Protein AF-A0A4Y6U7Z6-F1 (afdb_monomer)

Nearest PDB structures (foldseek):
  8bat-assembly1_A  TM=8.513E-01  e=1.178E-16  Trichlorobacter lovleyi

Solvent-accessible surface area (backbone atoms only — not comparable to full-atom values): 15551 Å² total; per-residue (Å²): 115,48,77,49,56,36,18,20,41,41,59,95,78,69,65,73,88,65,83,92,65,77,54,63,34,60,48,78,43,81,44,74,36,72,75,69,62,72,88,45,75,65,26,44,44,50,34,47,52,44,50,52,49,55,38,39,76,70,72,42,49,59,66,42,42,40,26,86,70,30,93,45,70,67,19,25,55,67,11,44,67,60,30,65,44,76,45,82,48,100,89,41,83,39,78,28,29,44,38,3,43,54,46,11,16,34,22,29,86,41,77,20,100,82,40,37,54,58,41,68,75,26,30,79,38,57,35,73,52,22,65,67,32,66,84,52,31,48,90,57,23,41,64,71,66,23,30,44,57,94,91,43,76,32,53,52,55,61,35,48,44,48,56,47,44,66,45,50,60,78,70,50,50,74,70,54,47,56,54,57,72,64,40,52,28,18,25,40,84,85,68,49,78,93,80,43,90,70,54,71,20,52,36,52,16,35,48,49,17,30,45,72,72,69,39,36,72,65,21,66,75,37,72,70,42,28,52,50,54,47,38,74,35,29,70,66,77,78,51,86,74,83,72,81,89,78,66,91,75,68,66,59,69,79,68,55,72,81,69,87,87,81,81,84,80,88,85,82,86,88,132

Sequence (271 aa):
MVQRTVYRAAMFDDGERDLGVAGFLVRPVVLSFEWQGWQSPEEKRANVAALHKVAREQGIERILEISTKSPDPLGAVLSPFNLRCWVESAMGLLETSFESLWNGSKLYEGKGPFGTGPFPELYQMAPWESLKDQRNSARVNGLPCGVEVEGRRYPVVAGYDYLYCLVAAPALTGPQWRALESCQGFTEITLAPEASLTCQAGTVALMLALHRRGLLSTALESFERFVTVVTAHEPTRYLPQTRLSGVAHHLDSVVGKAKGAESQPDLFSFS

Radius of gyration: 20.63 Å; Cα contacts (8 Å, |Δi|>4): 421; chains: 1; bounding box: 84×48×41 Å

Secondary structure (DSSP, 8-state):
-EEEEEEEEPPTT----SS-PPPPSEEEEEEEE----SSSHHHHHHHHHHHHHHHHHTT--SEEE-STT-SSHHHHHTSTTT-EEEEEETTEEEEEEHHHHHHHHEEESS-BTTBS---GGGGGS-HHHHHHSGGG-HHHH-SEEEEEETTEEE-HHHHHHHHHHHHHHHH--HHHHHHHHT-SEEE-TT--TTT-S--HHHHHHHHHHHHHTT-HHHHTT-HHHHHHHHHHS-TTTTSPP---S--TTSTHHHHGGGS------------

Structure (mmCIF, N/CA/C/O backbone):
data_AF-A0A4Y6U7Z6-F1
#
_entry.id   AF-A0A4Y6U7Z6-F1
#
loop_
_atom_site.group_PDB
_atom_site.id
_atom_site.type_symbol
_atom_site.label_atom_id
_atom_site.label_alt_id
_atom_site.label_comp_id
_atom_site.label_asym_id
_atom_site.label_entity_id
_atom_site.label_seq_id
_atom_site.pdbx_PDB_ins_code
_atom_site.Cartn_x
_atom_site.Cartn_y
_atom_site.Cartn_z
_atom_site.occupancy
_atom_site.B_iso_or_equiv
_atom_site.auth_seq_id
_atom_site.auth_comp_id
_atom_site.auth_asym_id
_atom_site.auth_atom_id
_atom_site.pdbx_PDB_model_num
ATOM 1 N N . MET A 1 1 ? -1.801 21.197 16.179 1.00 86.38 1 MET A N 1
ATOM 2 C CA . MET A 1 1 ? -2.741 20.160 15.701 1.00 86.38 1 MET A CA 1
ATOM 3 C C . MET A 1 1 ? -2.439 19.850 14.247 1.00 86.38 1 MET A C 1
ATOM 5 O O . MET A 1 1 ? -2.198 20.784 13.493 1.00 86.38 1 MET A O 1
ATOM 9 N N . VAL A 1 2 ? -2.437 18.576 13.863 1.00 90.50 2 VAL A N 1
ATOM 10 C CA . VAL A 1 2 ? -2.347 18.126 12.463 1.00 90.50 2 VAL A CA 1
ATOM 11 C C . VAL A 1 2 ? -3.501 17.179 12.155 1.00 90.50 2 VAL A C 1
ATOM 13 O O . VAL A 1 2 ? -4.033 16.556 13.072 1.00 90.50 2 VAL A O 1
ATOM 16 N N . GLN A 1 3 ? -3.865 17.058 10.878 1.00 91.69 3 GLN A N 1
ATOM 17 C CA . GLN A 1 3 ? -4.881 16.114 10.416 1.00 91.69 3 GLN A CA 1
ATOM 18 C C . GLN A 1 3 ? -4.241 14.853 9.835 1.00 91.69 3 GLN A C 1
ATOM 20 O O . GLN A 1 3 ? -3.289 14.927 9.051 1.00 91.69 3 GLN A O 1
ATOM 25 N N . ARG A 1 4 ? -4.764 13.686 10.212 1.00 92.81 4 ARG A N 1
ATOM 26 C CA . ARG A 1 4 ? -4.435 12.394 9.596 1.00 92.81 4 ARG A CA 1
ATOM 27 C C . ARG A 1 4 ? -5.697 11.569 9.401 1.00 92.81 4 ARG A C 1
ATOM 29 O O . ARG A 1 4 ? -6.707 11.795 10.061 1.00 92.81 4 ARG A O 1
ATOM 36 N N . THR A 1 5 ? -5.612 10.613 8.489 1.00 93.75 5 THR A N 1
ATOM 37 C CA . THR A 1 5 ? -6.744 9.780 8.091 1.00 93.75 5 THR A CA 1
ATOM 38 C C . THR A 1 5 ? -6.632 8.397 8.714 1.00 93.75 5 THR A C 1
ATOM 40 O O . THR A 1 5 ? -5.586 7.753 8.630 1.00 93.75 5 THR A O 1
ATOM 4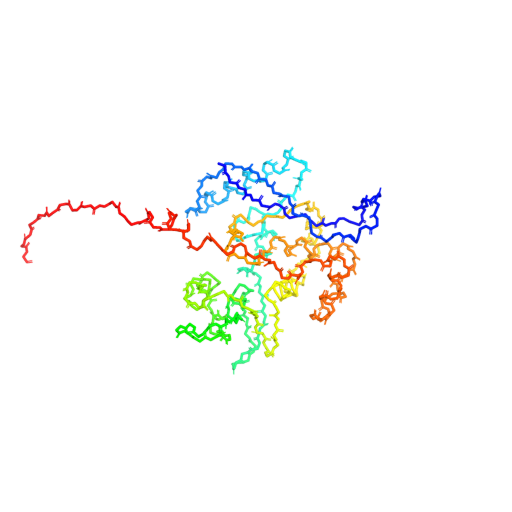3 N N . VAL A 1 6 ? -7.731 7.931 9.298 1.00 96.00 6 VAL A N 1
ATOM 44 C CA . VAL A 1 6 ? -7.968 6.522 9.612 1.00 96.00 6 VAL A CA 1
ATOM 45 C C . VAL A 1 6 ? -8.823 5.944 8.492 1.00 96.00 6 VAL A C 1
ATOM 47 O O . VAL A 1 6 ? -9.922 6.431 8.231 1.00 96.00 6 VAL A O 1
ATOM 50 N N . TYR A 1 7 ? -8.329 4.917 7.813 1.00 96.19 7 TYR A N 1
ATOM 51 C CA . TYR A 1 7 ? -9.047 4.256 6.727 1.00 96.19 7 TYR A CA 1
ATOM 52 C C . TYR A 1 7 ? -9.839 3.082 7.280 1.00 96.19 7 TYR A C 1
ATOM 54 O O . TYR A 1 7 ? -9.277 2.206 7.933 1.00 96.19 7 TYR A O 1
ATOM 62 N N . ARG A 1 8 ? -11.145 3.050 7.026 1.00 95.12 8 ARG A N 1
ATOM 63 C CA . ARG A 1 8 ? -12.029 1.974 7.476 1.00 95.12 8 ARG A CA 1
ATOM 64 C C . ARG A 1 8 ? -12.461 1.130 6.287 1.00 95.12 8 ARG A C 1
ATOM 66 O O . ARG A 1 8 ? -12.905 1.673 5.280 1.00 95.12 8 ARG A O 1
ATOM 73 N N . ALA A 1 9 ? -12.338 -0.185 6.415 1.00 93.38 9 ALA A N 1
ATOM 74 C CA . ALA A 1 9 ? -12.893 -1.130 5.454 1.00 93.38 9 ALA A CA 1
ATOM 75 C C . ALA A 1 9 ? -14.407 -1.237 5.667 1.00 93.38 9 ALA A C 1
ATOM 77 O O . ALA A 1 9 ? -14.837 -1.465 6.801 1.00 93.38 9 ALA A O 1
ATOM 78 N N . ALA A 1 10 ? -15.191 -1.100 4.600 1.00 87.19 10 ALA A N 1
ATOM 79 C CA . ALA A 1 10 ? -16.637 -1.268 4.665 1.00 87.19 10 ALA A CA 1
ATOM 80 C C . ALA A 1 10 ? -17.012 -2.682 5.142 1.00 87.19 10 ALA A C 1
ATOM 82 O O . ALA A 1 10 ? -16.401 -3.680 4.740 1.00 87.19 10 ALA A O 1
ATOM 83 N N . MET A 1 11 ? -18.022 -2.769 6.003 1.00 75.44 11 MET A N 1
ATOM 84 C CA . MET A 1 11 ? -18.645 -4.027 6.413 1.00 75.44 11 MET A CA 1
ATOM 85 C C . MET A 1 11 ? -19.676 -4.474 5.365 1.00 75.44 11 MET A C 1
ATOM 87 O O . MET A 1 11 ? -20.107 -3.686 4.523 1.00 75.44 11 MET A O 1
ATOM 91 N N . PHE A 1 12 ? -20.092 -5.744 5.408 1.00 57.19 12 PHE A N 1
ATOM 92 C CA . PHE A 1 12 ? -21.231 -6.223 4.607 1.00 57.19 12 PHE A CA 1
ATOM 93 C C . PHE A 1 12 ? -22.528 -5.472 4.924 1.00 57.19 12 PHE A C 1
ATOM 95 O O . PHE A 1 12 ? -23.294 -5.174 4.015 1.00 57.19 12 PHE A O 1
ATOM 102 N N . ASP A 1 13 ? -22.723 -5.149 6.205 1.00 48.19 13 ASP A N 1
ATOM 103 C CA . ASP A 1 13 ? -23.930 -4.531 6.761 1.00 48.19 13 ASP A CA 1
ATOM 104 C C . ASP A 1 13 ? -23.806 -3.013 6.959 1.00 48.19 13 ASP A C 1
ATOM 106 O O . ASP A 1 13 ? -24.643 -2.419 7.639 1.00 48.19 13 ASP A O 1
ATOM 110 N N . ASP A 1 14 ? -22.831 -2.345 6.325 1.00 49.28 14 ASP A N 1
ATOM 111 C CA . ASP A 1 14 ? -22.819 -0.872 6.217 1.00 49.28 14 ASP A CA 1
ATOM 112 C C . ASP A 1 14 ? -23.910 -0.386 5.236 1.00 49.28 14 ASP A C 1
ATOM 114 O O . ASP A 1 14 ? -23.700 0.484 4.391 1.00 49.28 14 ASP A O 1
ATOM 118 N N . GLY A 1 15 ? -25.104 -0.971 5.350 1.00 41.59 15 GLY A N 1
ATOM 119 C CA . GLY A 1 15 ? -26.333 -0.435 4.821 1.00 41.59 15 GLY A CA 1
ATOM 120 C C . GLY A 1 15 ? -26.599 0.911 5.475 1.00 41.59 15 GLY A C 1
ATOM 121 O O . GLY A 1 15 ? -27.275 0.999 6.501 1.00 41.59 15 GLY A O 1
ATOM 122 N N . GLU A 1 16 ? -26.184 1.976 4.799 1.00 40.19 16 GLU A N 1
ATOM 123 C CA . GLU A 1 16 ? -27.121 3.071 4.607 1.00 40.19 16 GLU A CA 1
ATOM 124 C C . GLU A 1 16 ? -28.353 2.478 3.913 1.00 40.19 16 GLU A C 1
ATOM 126 O O . GLU A 1 16 ? -28.452 2.351 2.694 1.00 40.19 16 GLU A O 1
ATOM 131 N N . ARG A 1 17 ? -29.310 2.058 4.746 1.00 42.97 17 ARG A N 1
ATOM 132 C CA . ARG A 1 17 ? -30.726 2.016 4.399 1.00 42.97 17 ARG A CA 1
ATOM 133 C C . ARG A 1 17 ? -31.188 3.459 4.193 1.00 42.97 17 ARG A C 1
ATOM 135 O O . ARG A 1 17 ? -31.943 3.969 5.003 1.00 42.97 17 ARG A O 1
ATOM 142 N N . ASP A 1 18 ? -30.676 4.116 3.160 1.00 36.75 18 ASP A N 1
ATOM 143 C CA . ASP A 1 18 ? -31.314 5.260 2.523 1.00 36.75 18 ASP A CA 1
ATOM 144 C C . ASP A 1 18 ? -30.604 5.583 1.197 1.00 36.75 18 ASP A C 1
ATOM 146 O O . ASP A 1 18 ? -29.404 5.826 1.146 1.00 36.75 18 ASP A O 1
ATOM 150 N N . LEU A 1 19 ? -31.390 5.609 0.116 1.00 36.28 19 LEU A N 1
ATOM 151 C CA . LEU A 1 19 ? -31.109 6.339 -1.128 1.00 36.28 19 LEU A CA 1
ATOM 152 C C . LEU A 1 19 ? -30.021 5.816 -2.092 1.00 36.28 19 LEU A C 1
ATOM 154 O O . LEU A 1 19 ? -29.271 6.608 -2.643 1.00 36.28 19 LEU A O 1
ATOM 158 N N . GLY A 1 20 ? -30.000 4.523 -2.431 1.00 35.84 20 GLY A N 1
ATOM 159 C CA . GLY A 1 20 ? -29.541 4.074 -3.765 1.00 35.84 20 GLY A CA 1
ATOM 160 C C . GLY A 1 20 ? -28.109 4.436 -4.205 1.00 35.84 20 GLY A C 1
ATOM 161 O O . GLY A 1 20 ? -27.824 4.405 -5.403 1.00 35.84 20 GLY A O 1
ATOM 162 N N . VAL A 1 21 ? -27.206 4.768 -3.278 1.00 43.34 21 VAL A N 1
ATOM 163 C CA . VAL A 1 21 ? -25.799 5.050 -3.584 1.00 43.34 21 VAL A CA 1
ATOM 164 C C . VAL A 1 21 ? -25.031 3.731 -3.596 1.00 43.34 21 VAL A C 1
ATOM 166 O O . VAL A 1 21 ? -25.127 2.935 -2.662 1.00 43.34 21 VAL A O 1
ATOM 169 N N . ALA A 1 22 ? -24.284 3.478 -4.673 1.00 50.06 22 ALA A N 1
ATOM 170 C CA . ALA A 1 22 ? -23.333 2.374 -4.752 1.00 50.06 22 ALA A CA 1
ATOM 171 C C . ALA A 1 22 ? -22.478 2.340 -3.474 1.00 50.06 22 ALA A C 1
ATOM 173 O O . ALA A 1 22 ? -21.951 3.376 -3.066 1.00 50.06 22 ALA A O 1
ATOM 174 N N . GLY A 1 23 ? -22.381 1.171 -2.826 1.00 66.12 23 GLY A N 1
ATOM 175 C CA . GLY A 1 23 ? -21.621 1.027 -1.581 1.00 66.12 23 GLY A CA 1
ATOM 176 C C . GLY A 1 23 ? -20.191 1.546 -1.746 1.00 66.12 23 GLY A C 1
ATOM 177 O O . GLY A 1 23 ? -19.687 1.590 -2.856 1.00 66.12 23 GLY A O 1
ATOM 178 N N . PHE A 1 24 ? -19.540 1.960 -0.665 1.00 83.12 24 PHE A N 1
ATOM 179 C CA . PHE A 1 24 ? -18.108 2.284 -0.650 1.00 83.12 24 PHE A CA 1
ATOM 180 C C . PHE A 1 24 ? -17.308 1.034 -0.244 1.00 83.12 24 PHE A C 1
ATOM 182 O O . PHE A 1 24 ? -17.858 0.147 0.416 1.00 83.12 24 PHE A O 1
ATOM 189 N N . LEU A 1 25 ? -16.027 0.920 -0.610 1.00 92.94 25 LEU A N 1
ATOM 190 C CA . LEU A 1 25 ? -15.124 -0.122 -0.092 1.00 92.94 25 LEU A CA 1
ATOM 191 C C . LEU A 1 25 ? -14.274 0.425 1.057 1.00 92.94 25 LEU A C 1
ATOM 193 O O . LEU A 1 25 ? -14.079 -0.263 2.060 1.00 92.94 25 LEU A O 1
ATOM 197 N N . VAL A 1 26 ? -13.806 1.669 0.937 1.00 94.44 26 VAL A N 1
ATOM 198 C CA . VAL A 1 26 ? -12.974 2.329 1.947 1.00 94.44 26 VAL A CA 1
ATOM 199 C C . VAL A 1 26 ? -13.587 3.657 2.373 1.00 94.44 26 VAL A C 1
ATOM 201 O O . VAL A 1 26 ? -13.824 4.542 1.558 1.00 94.44 26 VAL A O 1
ATOM 204 N N . ARG A 1 27 ? -13.782 3.835 3.681 1.00 92.50 27 ARG A N 1
ATOM 205 C CA . ARG A 1 27 ? -14.233 5.097 4.275 1.00 92.50 27 ARG A CA 1
ATOM 206 C C . ARG A 1 27 ? -13.075 5.800 4.990 1.00 92.50 27 ARG A C 1
ATOM 208 O O . ARG A 1 27 ? -12.632 5.305 6.031 1.00 92.50 27 ARG A O 1
ATOM 215 N N . PRO A 1 28 ? -12.586 6.946 4.488 1.00 92.44 28 PRO A N 1
ATOM 216 C CA . PRO A 1 28 ? -11.615 7.757 5.211 1.00 92.44 28 PRO A CA 1
ATOM 217 C C . PRO A 1 28 ? -12.296 8.527 6.353 1.00 92.44 28 PRO A C 1
ATOM 219 O O . PRO A 1 28 ? -13.351 9.132 6.171 1.00 92.44 28 PRO A O 1
ATOM 222 N N . VAL A 1 29 ? -11.677 8.533 7.533 1.00 94.31 29 VAL A N 1
ATOM 223 C CA . VAL A 1 29 ? -12.069 9.360 8.683 1.00 94.31 29 VAL A CA 1
ATOM 224 C C . VAL A 1 29 ? -10.900 10.273 9.033 1.00 94.31 29 VAL A C 1
ATOM 226 O O . VAL A 1 29 ? -9.858 9.802 9.486 1.00 94.31 29 VAL A O 1
ATOM 229 N N . VAL A 1 30 ? -11.054 11.575 8.793 1.00 94.75 30 VAL A N 1
ATOM 230 C CA . VAL A 1 30 ? -10.013 12.575 9.072 1.00 94.75 30 VAL A CA 1
ATOM 231 C C . VAL A 1 30 ? -10.125 13.033 10.521 1.00 94.75 30 VAL A C 1
ATOM 233 O O . VAL A 1 30 ? -11.180 13.491 10.949 1.00 94.75 30 VAL A O 1
ATOM 236 N N . LEU A 1 31 ? -9.028 12.925 11.267 1.00 94.94 31 LEU A N 1
ATOM 237 C CA . LEU A 1 31 ? -8.951 13.250 12.688 1.00 94.94 31 LEU A CA 1
ATOM 238 C C . LEU A 1 31 ? -7.817 14.236 12.959 1.00 94.94 31 LEU A C 1
ATOM 240 O O . LEU A 1 31 ? -6.755 14.165 12.338 1.00 94.94 31 LEU A O 1
ATOM 244 N N . SER A 1 32 ? -8.040 15.127 13.923 1.00 95.38 32 SER A N 1
ATOM 245 C CA . SER A 1 32 ? -7.063 16.122 14.366 1.00 95.38 32 SER A CA 1
ATOM 246 C C . SER A 1 32 ? -6.439 15.708 15.697 1.00 95.38 32 SER A C 1
ATOM 248 O O . SER A 1 32 ? -7.161 15.378 16.632 1.00 95.38 32 SER A O 1
ATOM 250 N N . PHE A 1 33 ? -5.113 15.779 15.816 1.00 94.69 33 PHE A N 1
ATOM 251 C CA . PHE A 1 33 ? -4.393 15.459 17.056 1.00 94.69 33 PHE A CA 1
ATOM 252 C C . PHE A 1 33 ? -3.103 16.284 17.200 1.00 94.69 33 PHE A C 1
ATOM 254 O O . PHE A 1 33 ? -2.680 16.992 16.276 1.00 94.69 33 PHE A O 1
ATOM 261 N N . GLU A 1 34 ? -2.484 16.225 18.377 1.00 93.81 34 GLU A N 1
ATOM 262 C CA . GLU A 1 34 ? -1.207 16.886 18.655 1.00 93.81 34 GLU A CA 1
ATOM 263 C C . GLU A 1 34 ? -0.032 16.086 18.082 1.00 93.81 34 GLU A C 1
ATOM 265 O O . GLU A 1 34 ? 0.149 14.911 18.394 1.00 93.81 34 GLU A O 1
ATOM 270 N N . TRP A 1 35 ? 0.776 16.736 17.242 1.00 92.25 35 TRP A N 1
ATOM 271 C CA . TRP A 1 35 ? 1.947 16.128 16.612 1.00 92.25 35 TRP A CA 1
ATOM 272 C C . TRP A 1 35 ? 3.185 16.304 17.491 1.00 92.25 35 TRP A C 1
ATOM 274 O O . TRP A 1 35 ? 3.532 17.428 17.844 1.00 92.25 35 TRP A O 1
ATOM 284 N N . GLN A 1 36 ? 3.867 15.204 17.787 1.00 88.38 36 GLN A N 1
ATOM 285 C CA . GLN A 1 36 ? 4.997 15.119 18.716 1.00 88.38 36 GLN A CA 1
ATOM 286 C C . GLN A 1 36 ? 6.371 15.207 18.026 1.00 88.38 36 GLN A C 1
ATOM 288 O O . GLN A 1 36 ? 7.391 15.073 18.687 1.00 88.38 36 GLN A O 1
ATOM 293 N N . GLY A 1 37 ? 6.425 15.411 16.704 1.00 88.56 37 GLY A N 1
ATOM 294 C CA . GLY A 1 37 ? 7.675 15.407 15.925 1.00 88.56 37 GLY A CA 1
ATOM 295 C C . GLY A 1 37 ? 7.736 14.267 14.908 1.00 88.56 37 GLY A C 1
ATOM 296 O O . GLY A 1 37 ? 6.763 13.549 14.719 1.00 88.56 37 GLY A O 1
ATOM 297 N N . TRP A 1 38 ? 8.837 14.127 14.172 1.00 86.81 38 TRP A N 1
ATOM 298 C CA . TRP A 1 38 ? 8.981 13.083 13.136 1.00 86.81 38 TRP A CA 1
ATOM 299 C C . TRP A 1 38 ? 10.418 12.580 12.935 1.00 86.81 38 TRP A C 1
ATOM 301 O O . TRP A 1 38 ? 10.652 11.714 12.087 1.00 86.81 38 TRP A O 1
ATOM 311 N N . GLN A 1 39 ? 11.363 13.118 13.700 1.00 84.00 39 GLN A N 1
ATOM 312 C CA . GLN A 1 39 ? 12.794 12.871 13.604 1.00 84.00 39 GLN A CA 1
ATOM 313 C C . GLN A 1 39 ? 13.150 11.487 14.148 1.00 84.00 39 GLN A C 1
ATOM 315 O O . GLN A 1 39 ? 13.898 10.748 13.506 1.00 84.00 39 GLN A O 1
ATOM 320 N N . SER A 1 40 ? 12.580 11.100 15.293 1.00 87.50 40 SER A N 1
ATOM 321 C CA . SER A 1 40 ? 12.912 9.831 15.948 1.00 87.50 40 SER A CA 1
ATOM 322 C C . SER A 1 40 ? 11.846 8.743 15.737 1.00 87.50 40 SER A C 1
ATOM 324 O O . SER A 1 40 ? 10.667 9.029 15.488 1.00 87.50 40 SER A O 1
ATOM 326 N N . PRO A 1 41 ? 12.223 7.453 15.824 1.00 85.81 41 PRO A N 1
ATOM 327 C CA . PRO A 1 41 ? 11.260 6.355 15.899 1.00 85.81 41 PRO A CA 1
ATOM 328 C C . PRO A 1 41 ? 10.264 6.507 17.057 1.00 85.81 41 PRO A C 1
ATOM 330 O O . PRO A 1 41 ? 9.099 6.139 16.911 1.00 85.81 41 PRO A O 1
ATOM 333 N N . GLU A 1 42 ? 10.710 7.049 18.188 1.00 89.31 42 GLU A N 1
ATOM 334 C CA . GLU A 1 42 ? 9.908 7.298 19.385 1.00 89.31 42 GLU A CA 1
ATOM 335 C C . GLU A 1 42 ? 8.815 8.333 19.106 1.00 89.31 42 GLU A C 1
ATOM 337 O O . GLU A 1 42 ? 7.652 8.076 19.409 1.00 89.31 42 GLU A O 1
ATOM 342 N N . GLU A 1 43 ? 9.155 9.443 18.445 1.00 91.38 43 GLU A N 1
ATOM 343 C CA . GLU A 1 43 ? 8.195 10.476 18.034 1.00 91.38 43 GLU A CA 1
ATOM 344 C C . GLU A 1 43 ? 7.138 9.910 17.078 1.00 91.38 43 GLU A C 1
ATOM 346 O O . GLU A 1 43 ? 5.942 10.154 17.241 1.00 91.38 43 GLU A O 1
ATOM 351 N N . LYS A 1 44 ? 7.549 9.078 16.110 1.00 90.25 44 LYS A N 1
ATOM 352 C CA . LYS A 1 44 ? 6.610 8.415 15.188 1.00 90.25 44 LYS A CA 1
ATOM 353 C C . LYS A 1 44 ? 5.646 7.495 15.933 1.00 90.25 44 LYS A C 1
ATOM 355 O O . LYS A 1 44 ? 4.445 7.555 15.682 1.00 90.25 44 LYS A O 1
ATOM 360 N N . ARG A 1 45 ? 6.143 6.680 16.871 1.00 91.56 45 ARG A N 1
ATOM 361 C CA . ARG A 1 45 ? 5.293 5.815 17.709 1.00 91.56 45 ARG A CA 1
ATOM 362 C C . ARG A 1 45 ? 4.359 6.628 18.608 1.00 91.56 45 ARG A C 1
ATOM 364 O O . ARG A 1 45 ? 3.197 6.255 18.753 1.00 91.56 45 ARG A O 1
ATOM 371 N N . ALA A 1 46 ? 4.824 7.750 19.157 1.00 92.88 46 ALA A N 1
ATOM 372 C CA . ALA A 1 46 ? 3.992 8.656 19.946 1.00 92.88 46 ALA A CA 1
ATOM 373 C C . ALA A 1 46 ? 2.850 9.254 19.107 1.00 92.88 46 ALA A C 1
ATOM 375 O O . ALA A 1 46 ? 1.708 9.282 19.561 1.00 92.88 46 ALA A O 1
ATOM 376 N N . ASN A 1 47 ? 3.119 9.642 17.856 1.00 94.88 47 ASN A N 1
ATOM 377 C CA . ASN A 1 47 ? 2.081 10.121 16.940 1.00 94.88 47 ASN A CA 1
ATOM 378 C C . ASN A 1 47 ? 1.056 9.040 16.579 1.00 94.88 47 ASN A C 1
ATOM 380 O O . ASN A 1 47 ? -0.133 9.342 16.514 1.00 94.88 47 ASN A O 1
ATOM 384 N N . VAL A 1 48 ? 1.490 7.790 16.374 1.00 94.88 48 VAL A N 1
ATOM 385 C CA . VAL A 1 48 ? 0.572 6.653 16.172 1.00 94.88 48 VAL A CA 1
ATOM 386 C C . VAL A 1 48 ? -0.353 6.512 17.378 1.00 94.88 48 VAL A C 1
ATOM 388 O O . VAL A 1 48 ? -1.571 6.477 17.219 1.00 94.88 48 VAL A O 1
ATOM 391 N N . ALA A 1 49 ? 0.210 6.498 18.590 1.00 95.00 49 ALA A N 1
ATOM 392 C CA . ALA A 1 49 ? -0.568 6.384 19.818 1.00 95.00 49 ALA A CA 1
ATOM 393 C C . ALA A 1 49 ? -1.562 7.547 19.986 1.00 95.00 49 ALA A C 1
ATOM 395 O O . ALA A 1 49 ? -2.719 7.311 20.333 1.00 95.00 49 ALA A O 1
ATOM 396 N N . ALA A 1 50 ? -1.142 8.782 19.693 1.00 95.81 50 ALA A N 1
ATOM 397 C CA . ALA A 1 50 ? -1.992 9.967 19.772 1.00 95.81 50 ALA A CA 1
ATOM 398 C C . ALA A 1 50 ? -3.147 9.930 18.755 1.00 95.81 50 ALA A C 1
ATOM 400 O O . ALA A 1 50 ? -4.297 10.153 19.133 1.00 95.81 50 ALA A O 1
ATOM 401 N N . LEU A 1 51 ? -2.874 9.575 17.494 1.00 95.88 51 LEU A N 1
ATOM 402 C CA . LEU A 1 51 ? -3.909 9.412 16.470 1.00 95.88 51 LEU A CA 1
ATOM 403 C C . LEU A 1 51 ? -4.893 8.298 16.844 1.00 95.88 51 LEU A C 1
ATOM 405 O O . LEU A 1 51 ? -6.106 8.481 16.768 1.00 95.88 51 LEU A O 1
ATOM 409 N N . HIS A 1 52 ? -4.379 7.147 17.286 1.00 96.38 52 HIS A N 1
ATOM 410 C CA . HIS A 1 52 ? -5.217 6.022 17.695 1.00 96.38 52 HIS A CA 1
ATOM 411 C C . HIS A 1 52 ? -6.061 6.351 18.925 1.00 96.38 52 HIS A C 1
ATOM 413 O O . HIS A 1 52 ? -7.175 5.854 19.043 1.00 96.38 52 HIS A O 1
ATOM 419 N N . LYS A 1 53 ? -5.558 7.175 19.850 1.00 96.88 53 LYS A N 1
ATOM 420 C CA . LYS A 1 53 ? -6.331 7.647 21.003 1.00 96.88 53 LYS A CA 1
ATOM 421 C C . LYS A 1 53 ? -7.549 8.455 20.547 1.00 96.88 53 LYS A C 1
ATOM 423 O O . LYS A 1 53 ? -8.664 8.093 20.905 1.00 96.88 53 LYS A O 1
ATOM 428 N N . VAL A 1 54 ? -7.347 9.471 19.704 1.00 97.19 54 VAL A N 1
ATOM 429 C CA . VAL A 1 54 ? -8.447 10.305 19.178 1.00 97.19 54 VAL A CA 1
ATOM 430 C C . VAL A 1 54 ? -9.444 9.469 18.371 1.00 97.19 54 VAL A C 1
ATOM 432 O O . VAL A 1 54 ? -10.649 9.670 18.456 1.00 97.19 54 VAL A O 1
ATOM 435 N N . ALA A 1 55 ? -8.967 8.486 17.611 1.00 96.50 55 ALA A N 1
ATOM 436 C CA . ALA A 1 55 ? -9.837 7.585 16.863 1.00 96.50 55 ALA A CA 1
ATOM 437 C C . ALA A 1 55 ? -10.715 6.699 17.768 1.00 96.50 55 ALA A C 1
ATOM 439 O O . ALA A 1 55 ? -11.902 6.539 17.481 1.00 96.50 55 ALA A O 1
ATOM 440 N N . ARG A 1 56 ? -10.179 6.194 18.889 1.00 96.81 56 ARG A N 1
ATOM 441 C CA . ARG A 1 56 ? -10.968 5.463 19.900 1.00 96.81 56 ARG A CA 1
ATOM 442 C C . ARG A 1 56 ? -11.992 6.354 20.594 1.00 96.81 56 ARG A C 1
ATOM 444 O O . ARG A 1 56 ? -13.115 5.925 20.822 1.00 96.81 56 ARG A O 1
ATOM 451 N N . GLU A 1 57 ? -11.654 7.617 20.848 1.00 96.38 57 GLU A N 1
ATOM 452 C CA . GLU A 1 57 ? -12.610 8.616 21.356 1.00 96.38 57 GLU A CA 1
ATOM 453 C C . GLU A 1 57 ? -13.780 8.855 20.375 1.00 96.38 57 GLU A C 1
ATOM 455 O O . GLU A 1 57 ? -14.860 9.260 20.794 1.00 96.38 57 GLU A O 1
ATOM 460 N N . GLN A 1 58 ? -13.596 8.549 19.084 1.00 94.06 58 GLN A N 1
ATOM 461 C CA . GLN A 1 58 ? -14.640 8.548 18.046 1.00 94.06 58 GLN A CA 1
ATOM 462 C C . GLN A 1 58 ? -15.282 7.162 17.824 1.00 94.06 58 GLN A C 1
ATOM 464 O O . GLN A 1 58 ? -15.994 6.956 16.840 1.00 94.06 58 GLN A O 1
ATOM 469 N N . GLY A 1 59 ? -15.022 6.194 18.707 1.00 95.06 59 GLY A N 1
ATOM 470 C CA . GLY A 1 59 ? -15.583 4.843 18.647 1.00 95.06 59 GLY A CA 1
ATOM 471 C C . GLY A 1 59 ? -14.937 3.914 17.614 1.00 95.06 59 GLY A C 1
ATOM 472 O O . GLY A 1 59 ? -15.501 2.863 17.319 1.00 95.06 59 GLY A O 1
ATOM 473 N N . ILE A 1 60 ? -13.781 4.278 17.045 1.00 94.69 60 ILE A N 1
ATOM 474 C CA . ILE A 1 60 ? -13.014 3.400 16.153 1.00 94.69 60 ILE A CA 1
ATOM 475 C C . ILE A 1 60 ? -12.012 2.616 16.998 1.00 94.69 60 ILE A C 1
ATOM 477 O O . ILE A 1 60 ? -10.969 3.128 17.402 1.00 94.69 60 ILE A O 1
ATOM 481 N N . GLU A 1 61 ? -12.322 1.352 17.244 1.00 94.12 61 GLU A N 1
ATOM 482 C CA . GLU A 1 61 ? -11.493 0.452 18.037 1.00 94.12 61 GLU A CA 1
ATOM 483 C C . GLU A 1 61 ? -10.554 -0.399 17.172 1.00 94.12 61 GLU A C 1
ATOM 485 O O . GLU A 1 61 ? -10.686 -0.470 15.951 1.00 94.12 61 GLU A O 1
ATOM 490 N N . ARG A 1 62 ? -9.587 -1.075 17.810 1.00 94.38 62 ARG A N 1
ATOM 491 C CA . ARG A 1 62 ? -8.642 -2.007 17.149 1.00 94.38 62 ARG A CA 1
ATOM 492 C C . ARG A 1 62 ? -8.061 -1.446 15.841 1.00 94.38 62 ARG A C 1
ATOM 494 O O . ARG A 1 62 ? -8.286 -1.977 14.753 1.00 94.38 62 ARG A O 1
ATOM 501 N N . ILE A 1 63 ? -7.332 -0.345 15.964 1.00 97.19 63 ILE A N 1
ATOM 502 C CA . ILE A 1 63 ? -6.716 0.347 14.832 1.00 97.19 63 ILE A CA 1
ATOM 503 C C . ILE A 1 63 ? -5.329 -0.238 14.589 1.00 97.19 63 ILE A C 1
ATOM 505 O O . ILE A 1 63 ? -4.536 -0.353 15.525 1.00 97.19 63 ILE A O 1
ATOM 509 N N . LEU A 1 64 ? -5.030 -0.576 13.338 1.00 98.19 64 LEU A N 1
ATOM 510 C CA . LEU A 1 64 ? -3.741 -1.127 12.946 1.00 98.19 64 LEU A CA 1
ATOM 511 C C . LEU A 1 64 ? -2.920 -0.082 12.185 1.00 98.19 64 LEU A C 1
ATOM 513 O O . LEU A 1 64 ? -3.294 0.356 11.098 1.00 98.19 64 LEU A O 1
ATOM 517 N N . GLU A 1 65 ? -1.777 0.305 12.746 1.00 97.81 65 GLU A N 1
ATOM 518 C CA . GLU A 1 65 ? -0.779 1.077 12.004 1.00 97.81 65 GLU A CA 1
ATOM 519 C C . GLU A 1 65 ? -0.074 0.143 11.025 1.00 97.81 65 GLU A C 1
ATOM 521 O O . GLU A 1 65 ? 0.513 -0.855 11.439 1.00 97.81 65 GLU A O 1
ATOM 526 N N . ILE A 1 66 ? -0.093 0.471 9.740 1.00 97.69 66 ILE A N 1
ATOM 527 C CA . ILE A 1 66 ? 0.685 -0.238 8.731 1.00 97.69 66 ILE A CA 1
ATOM 528 C C . ILE A 1 66 ? 1.989 0.527 8.590 1.00 97.69 66 ILE A C 1
ATOM 530 O O . ILE A 1 66 ? 1.986 1.638 8.074 1.00 97.69 66 ILE A O 1
ATOM 534 N N . SER A 1 67 ? 3.088 -0.020 9.103 1.00 94.56 67 SER A N 1
ATOM 535 C CA . SER A 1 67 ? 4.447 0.502 8.917 1.00 94.56 67 SER A CA 1
ATOM 536 C C . SER A 1 67 ? 5.464 -0.425 9.581 1.00 94.56 67 SER A C 1
ATOM 538 O O . SER A 1 67 ? 5.138 -1.199 10.479 1.00 94.56 67 SER A O 1
ATOM 540 N N . THR A 1 68 ? 6.745 -0.274 9.235 1.00 91.31 68 THR A N 1
ATOM 541 C CA . THR A 1 68 ? 7.850 -0.961 9.936 1.00 91.31 68 THR A CA 1
ATOM 542 C C . THR A 1 68 ? 7.969 -0.604 11.422 1.00 91.31 68 THR A C 1
ATOM 544 O O . THR A 1 68 ? 8.764 -1.220 12.131 1.00 91.31 68 THR A O 1
ATOM 547 N N . LYS A 1 69 ? 7.242 0.419 11.894 1.00 87.06 69 LYS A N 1
ATOM 548 C CA . LYS A 1 69 ? 7.231 0.889 13.288 1.00 87.06 69 LYS A CA 1
ATOM 549 C C . LYS A 1 69 ? 5.888 0.665 13.972 1.00 87.06 69 LYS A C 1
ATOM 551 O O . LYS A 1 69 ? 5.670 1.219 15.049 1.00 87.06 69 LYS A O 1
ATOM 556 N N . SER A 1 70 ? 5.024 -0.149 13.367 1.00 92.31 70 SER A N 1
ATOM 557 C CA . SER A 1 70 ? 3.786 -0.574 13.999 1.00 92.31 70 SER A CA 1
ATOM 558 C C . SER A 1 70 ? 4.077 -1.248 15.345 1.00 92.31 70 SER A C 1
ATOM 560 O O . SER A 1 70 ? 4.998 -2.067 15.422 1.00 92.31 70 SER A O 1
ATOM 562 N N . PRO A 1 71 ? 3.328 -0.916 16.412 1.00 89.06 71 PRO A N 1
ATOM 563 C CA . PRO A 1 71 ? 3.416 -1.642 17.676 1.00 89.06 71 PRO A CA 1
ATOM 564 C C . PRO A 1 71 ? 2.831 -3.059 17.569 1.00 89.06 71 PRO A C 1
ATOM 566 O O . PRO A 1 71 ? 3.128 -3.901 18.411 1.00 89.06 71 PRO A O 1
ATOM 569 N N . ASP A 1 72 ? 2.012 -3.321 16.546 1.00 94.94 72 ASP A N 1
ATOM 570 C CA . ASP A 1 72 ? 1.449 -4.634 16.252 1.00 94.94 72 ASP A CA 1
ATOM 571 C C . ASP A 1 72 ? 2.294 -5.331 15.164 1.00 94.94 72 ASP A C 1
ATOM 573 O O . ASP A 1 72 ? 2.474 -4.771 14.073 1.00 94.94 72 ASP A O 1
ATOM 577 N N . PRO A 1 73 ? 2.800 -6.557 15.407 1.00 96.50 73 PRO A N 1
ATOM 578 C CA . PRO A 1 73 ? 3.548 -7.318 14.410 1.00 96.50 73 PRO A CA 1
ATOM 579 C C . PRO A 1 73 ? 2.824 -7.473 13.066 1.00 96.50 73 PRO A C 1
ATOM 581 O O . PRO A 1 73 ? 3.483 -7.457 12.027 1.00 96.50 73 PRO A O 1
ATOM 584 N N . LEU A 1 74 ? 1.489 -7.578 13.053 1.00 97.94 74 LEU A N 1
ATOM 585 C CA . LEU A 1 74 ? 0.699 -7.670 11.821 1.00 97.94 74 LEU A CA 1
ATOM 586 C C . LEU A 1 74 ? 0.874 -6.425 10.943 1.00 97.94 74 LEU A C 1
ATOM 588 O O . LEU A 1 74 ? 1.030 -6.532 9.728 1.00 97.94 74 LEU A O 1
ATOM 592 N N . GLY A 1 75 ? 0.902 -5.244 11.557 1.00 97.50 75 GLY A N 1
ATOM 593 C CA . GLY A 1 75 ? 1.100 -3.983 10.848 1.00 97.50 75 GLY A CA 1
ATOM 594 C C . GLY A 1 75 ? 2.508 -3.852 10.269 1.00 97.50 75 GLY A C 1
ATOM 595 O O . GLY A 1 75 ? 2.694 -3.255 9.207 1.00 97.50 75 GLY A O 1
ATOM 596 N N . ALA A 1 76 ? 3.495 -4.462 10.931 1.00 96.19 76 ALA A N 1
ATOM 597 C CA . ALA A 1 76 ? 4.856 -4.564 10.418 1.00 96.19 76 ALA A CA 1
ATOM 598 C C . ALA A 1 76 ? 4.949 -5.551 9.245 1.00 96.19 76 ALA A C 1
ATOM 600 O O . ALA A 1 76 ? 5.611 -5.240 8.257 1.00 96.19 76 ALA A O 1
ATOM 601 N N . VAL A 1 77 ? 4.277 -6.705 9.324 1.00 97.44 77 VAL A N 1
ATOM 602 C CA . VAL A 1 77 ? 4.201 -7.701 8.235 1.00 97.44 77 VAL A CA 1
ATOM 603 C C . VAL A 1 77 ? 3.600 -7.090 6.970 1.00 97.44 77 VAL A C 1
ATOM 605 O O . VAL A 1 77 ? 4.133 -7.287 5.885 1.00 97.44 77 VAL A O 1
ATOM 608 N N . LEU A 1 78 ? 2.544 -6.289 7.118 1.00 98.19 78 LEU A N 1
ATOM 609 C CA . LEU A 1 78 ? 1.874 -5.607 6.009 1.00 98.19 78 LEU A CA 1
ATOM 610 C C . LEU A 1 78 ? 2.626 -4.368 5.492 1.00 98.19 78 LEU A C 1
ATOM 612 O O . LEU A 1 78 ? 2.189 -3.725 4.542 1.00 98.19 78 LEU A O 1
ATOM 616 N N . SER A 1 79 ? 3.762 -3.984 6.071 1.00 97.56 79 SER A N 1
ATOM 617 C CA . SER A 1 79 ? 4.518 -2.850 5.538 1.00 97.56 79 SER A CA 1
ATOM 618 C C . SER A 1 79 ? 5.126 -3.189 4.163 1.00 97.56 79 SER A C 1
ATOM 620 O O . SER A 1 79 ? 5.794 -4.217 4.060 1.00 97.56 79 SER A O 1
ATOM 622 N N . PRO A 1 80 ? 5.028 -2.310 3.141 1.00 97.31 80 PRO A N 1
ATOM 623 C CA . PRO A 1 80 ? 5.739 -2.440 1.859 1.00 97.31 80 PRO A CA 1
ATOM 624 C C . PRO A 1 80 ? 7.228 -2.772 1.975 1.00 97.31 80 PRO A C 1
ATOM 626 O O . PRO A 1 80 ? 7.793 -3.471 1.140 1.00 97.31 80 PRO A O 1
ATOM 629 N N . PHE A 1 81 ? 7.861 -2.280 3.039 1.00 97.25 81 PHE A N 1
ATOM 630 C CA . PHE A 1 81 ? 9.273 -2.492 3.342 1.00 97.25 81 PHE A CA 1
ATOM 631 C C . PHE A 1 81 ? 9.586 -3.941 3.740 1.00 97.25 81 PHE A C 1
ATOM 633 O O . PHE A 1 81 ? 10.724 -4.379 3.592 1.00 97.25 81 PHE A O 1
ATOM 640 N N . ASN A 1 82 ? 8.599 -4.662 4.274 1.00 97.88 82 ASN A N 1
ATOM 641 C CA . ASN A 1 82 ? 8.747 -6.022 4.786 1.00 97.88 82 ASN A CA 1
ATOM 642 C C . ASN A 1 82 ? 8.068 -7.070 3.893 1.00 97.88 82 ASN A C 1
ATOM 644 O O . ASN A 1 82 ? 8.483 -8.228 3.918 1.00 97.88 82 ASN A O 1
ATOM 648 N N . LEU A 1 83 ? 7.060 -6.683 3.103 1.00 98.06 83 LEU A N 1
ATOM 649 C CA . LEU A 1 83 ? 6.423 -7.554 2.116 1.00 98.06 83 LEU A CA 1
ATOM 650 C C . LEU A 1 83 ? 7.443 -7.986 1.058 1.00 98.06 83 LEU A C 1
ATOM 652 O O . LEU A 1 83 ? 8.039 -7.142 0.389 1.00 98.06 83 LEU A O 1
ATOM 656 N N . ARG A 1 84 ? 7.637 -9.300 0.914 1.00 97.75 84 ARG A N 1
ATOM 657 C CA . ARG A 1 84 ? 8.529 -9.902 -0.084 1.00 97.75 84 ARG A CA 1
ATOM 658 C C . ARG A 1 84 ? 7.747 -10.301 -1.325 1.00 97.75 84 ARG A C 1
ATOM 660 O O . ARG A 1 84 ? 6.640 -10.818 -1.221 1.00 97.75 84 ARG A O 1
ATOM 667 N N . CYS A 1 85 ? 8.334 -10.060 -2.487 1.00 96.62 85 CYS A N 1
ATOM 668 C CA . CYS A 1 85 ? 7.768 -10.401 -3.784 1.00 96.62 85 CYS A CA 1
ATOM 669 C C . CYS A 1 85 ? 8.876 -10.822 -4.748 1.00 96.62 85 CYS A C 1
ATOM 671 O O . CYS A 1 85 ? 10.056 -10.568 -4.502 1.00 96.62 85 CYS A O 1
ATOM 673 N N . TRP A 1 86 ? 8.477 -11.477 -5.832 1.00 96.56 86 TRP A N 1
ATOM 674 C CA . TRP A 1 86 ? 9.376 -11.942 -6.877 1.00 96.56 86 TRP A CA 1
ATOM 675 C C . TRP A 1 86 ? 9.078 -11.196 -8.171 1.00 96.56 86 TRP A C 1
ATOM 677 O O . TRP A 1 86 ? 7.914 -10.922 -8.457 1.00 96.56 86 TRP A O 1
ATOM 687 N N . VAL A 1 87 ? 10.122 -10.863 -8.925 1.00 95.38 87 VAL A N 1
ATOM 688 C CA . VAL A 1 87 ? 10.020 -10.174 -10.216 1.00 95.38 87 VAL A CA 1
ATOM 689 C C . VAL A 1 87 ? 11.044 -10.741 -11.194 1.00 95.38 87 VAL A C 1
ATOM 691 O O . VAL A 1 87 ? 12.162 -11.087 -10.801 1.00 95.38 87 VAL A O 1
ATOM 694 N N . GLU A 1 88 ? 10.687 -10.847 -12.468 1.00 92.12 88 GLU A N 1
ATOM 695 C CA . GLU A 1 88 ? 11.634 -11.214 -13.518 1.00 92.12 88 GLU A CA 1
ATOM 696 C C . GLU A 1 88 ? 12.713 -10.136 -13.719 1.00 92.12 88 GLU A C 1
ATOM 698 O O . GLU A 1 88 ? 12.455 -8.931 -13.760 1.00 92.12 88 GLU A O 1
ATOM 703 N N . SER A 1 89 ? 13.957 -10.585 -13.876 1.00 86.69 89 SER A N 1
ATOM 704 C CA . SER A 1 89 ? 15.111 -9.747 -14.191 1.00 86.69 89 SER A CA 1
ATOM 705 C C . SER A 1 89 ? 15.970 -10.397 -15.277 1.00 86.69 89 SER A C 1
ATOM 707 O O . SER A 1 89 ? 15.837 -11.585 -15.572 1.00 86.69 89 SER A O 1
ATOM 709 N N . ALA A 1 90 ? 16.927 -9.646 -15.830 1.00 81.31 90 ALA A N 1
ATOM 710 C CA . ALA A 1 90 ? 17.888 -10.179 -16.801 1.00 81.31 90 ALA A CA 1
ATOM 711 C C . ALA A 1 90 ? 18.719 -11.366 -16.264 1.00 81.31 90 ALA A C 1
ATOM 713 O O . ALA A 1 90 ? 19.271 -12.133 -17.049 1.00 81.31 90 ALA A O 1
ATOM 714 N N . MET A 1 91 ? 18.810 -11.522 -14.939 1.00 83.12 91 MET A N 1
ATOM 715 C CA . MET A 1 91 ? 19.526 -12.613 -14.269 1.00 83.12 91 MET A CA 1
ATOM 716 C C . MET A 1 91 ? 18.598 -13.752 -13.807 1.00 83.12 91 MET A C 1
ATOM 718 O O . MET A 1 91 ? 19.049 -14.662 -13.115 1.00 83.12 91 MET A O 1
ATOM 722 N N . GLY A 1 92 ? 17.315 -13.716 -14.181 1.00 89.56 92 GLY A N 1
ATOM 723 C CA . GLY A 1 92 ? 16.285 -14.643 -13.716 1.00 89.56 92 GLY A CA 1
ATOM 724 C C . GLY A 1 92 ? 15.379 -14.028 -12.650 1.00 89.56 92 GLY A C 1
ATOM 725 O O . GLY A 1 92 ? 15.254 -12.806 -12.552 1.00 89.56 92 GLY A O 1
ATOM 726 N N . LEU A 1 93 ? 14.720 -14.880 -11.865 1.00 94.69 93 LEU A N 1
ATOM 727 C CA . LEU A 1 93 ? 13.761 -14.454 -10.848 1.00 94.69 93 LEU A CA 1
ATOM 728 C C . LEU A 1 93 ? 14.479 -13.799 -9.655 1.00 94.69 93 LEU A C 1
ATOM 730 O O . LEU A 1 93 ? 15.350 -14.410 -9.037 1.00 94.69 93 LEU A O 1
ATOM 734 N N . LEU A 1 94 ? 14.101 -12.564 -9.331 1.00 95.88 94 LEU A N 1
ATOM 735 C CA . LEU A 1 94 ? 14.678 -11.761 -8.256 1.00 95.88 94 LEU A CA 1
ATOM 736 C C . LEU A 1 94 ? 13.684 -11.628 -7.099 1.00 95.88 94 LEU A C 1
ATOM 738 O O . LEU A 1 94 ? 12.560 -11.176 -7.305 1.00 95.88 94 LEU A O 1
ATOM 742 N N . GLU A 1 95 ? 14.110 -11.958 -5.878 1.00 97.25 95 GLU A N 1
ATOM 743 C CA . GLU A 1 95 ? 13.362 -11.613 -4.664 1.00 97.25 95 GLU A CA 1
ATOM 744 C C . GLU A 1 95 ? 13.644 -10.158 -4.268 1.00 97.25 95 GLU A C 1
ATOM 746 O O . GLU A 1 95 ? 14.797 -9.728 -4.192 1.00 97.25 95 GLU A O 1
ATOM 751 N N . THR A 1 96 ? 12.598 -9.392 -3.969 1.00 97.69 96 THR A N 1
ATOM 752 C CA . THR A 1 96 ? 12.707 -8.000 -3.523 1.00 97.69 96 THR A CA 1
ATOM 753 C C . THR A 1 96 ? 11.610 -7.627 -2.522 1.00 97.69 96 THR A C 1
ATOM 755 O O . THR A 1 96 ? 10.707 -8.412 -2.227 1.00 97.69 96 THR A O 1
ATOM 758 N N . SER A 1 97 ? 11.698 -6.427 -1.944 1.00 98.50 97 SER A N 1
ATOM 759 C CA . SER A 1 97 ? 10.601 -5.851 -1.162 1.00 98.50 97 SER A CA 1
ATOM 760 C C . SER A 1 97 ? 9.573 -5.180 -2.074 1.00 98.50 97 SER A C 1
ATOM 762 O O . SER A 1 97 ? 9.939 -4.639 -3.119 1.00 98.50 97 SER A O 1
ATOM 764 N N . PHE A 1 98 ? 8.304 -5.144 -1.661 1.00 98.50 98 PHE A N 1
ATOM 765 C CA . PHE A 1 98 ? 7.268 -4.432 -2.412 1.00 98.50 98 PHE A CA 1
ATOM 766 C C . PHE A 1 98 ? 7.605 -2.942 -2.582 1.00 98.50 98 PHE A C 1
ATOM 768 O O . PHE A 1 98 ? 7.366 -2.379 -3.643 1.00 98.50 98 PHE A O 1
ATOM 775 N N . GLU A 1 99 ? 8.212 -2.309 -1.574 1.00 98.00 99 GLU A N 1
ATOM 776 C CA . GLU A 1 99 ? 8.672 -0.916 -1.654 1.00 98.00 99 GLU A CA 1
ATOM 777 C C . GLU A 1 99 ? 9.732 -0.716 -2.753 1.00 98.00 99 GLU A C 1
ATOM 779 O O . GLU A 1 99 ? 9.609 0.192 -3.575 1.00 98.00 99 GLU A O 1
ATOM 784 N N . SER A 1 100 ? 10.751 -1.581 -2.805 1.00 98.25 100 SER A N 1
ATOM 785 C CA . SER A 1 100 ? 11.801 -1.525 -3.832 1.00 98.25 100 SER A CA 1
ATOM 786 C C . SER A 1 100 ? 11.239 -1.792 -5.228 1.00 98.25 100 SER A C 1
ATOM 788 O O . SER A 1 100 ? 11.563 -1.055 -6.163 1.00 98.25 100 SER A O 1
ATOM 790 N N . LEU A 1 101 ? 10.355 -2.791 -5.364 1.00 98.12 101 LEU A N 1
ATOM 791 C CA . LEU A 1 101 ? 9.616 -3.054 -6.600 1.00 98.12 101 LEU A CA 1
ATOM 792 C C . LEU A 1 101 ? 8.834 -1.809 -7.024 1.00 98.12 101 LEU A C 1
ATOM 794 O O . LEU A 1 101 ? 8.998 -1.322 -8.138 1.00 98.12 101 LEU A O 1
ATOM 798 N N . TRP A 1 102 ? 8.024 -1.248 -6.128 1.00 97.69 102 TRP A N 1
ATOM 799 C CA . TRP A 1 102 ? 7.193 -0.086 -6.417 1.00 97.69 102 TRP A CA 1
ATOM 800 C C . TRP A 1 102 ? 8.020 1.117 -6.869 1.00 97.69 102 TRP A C 1
ATOM 802 O O . TRP A 1 102 ? 7.704 1.740 -7.880 1.00 97.69 102 TRP A O 1
ATOM 812 N N . ASN A 1 103 ? 9.102 1.434 -6.156 1.00 96.75 103 ASN A N 1
ATOM 813 C CA . ASN A 1 103 ? 9.969 2.563 -6.483 1.00 96.75 103 ASN A CA 1
ATOM 814 C C . ASN A 1 103 ? 10.693 2.368 -7.823 1.00 96.75 103 ASN A C 1
ATOM 816 O O . ASN A 1 103 ? 10.727 3.298 -8.628 1.00 96.75 103 ASN A O 1
ATOM 820 N N . GLY A 1 104 ? 11.208 1.166 -8.097 1.00 96.62 104 GLY A N 1
ATOM 821 C CA . GLY A 1 104 ? 11.850 0.847 -9.376 1.00 96.62 104 GLY A CA 1
ATOM 822 C C . GLY A 1 104 ? 10.890 0.766 -10.559 1.00 96.62 104 GLY A C 1
ATOM 823 O O . GLY A 1 104 ? 11.307 0.960 -11.692 1.00 96.62 104 GLY A O 1
ATOM 824 N N . SER A 1 105 ? 9.601 0.541 -10.318 1.00 96.94 105 SER A N 1
ATOM 825 C CA . SER A 1 105 ? 8.620 0.369 -11.396 1.00 96.94 105 SER A CA 1
ATOM 826 C C . SER A 1 105 ? 8.028 1.688 -11.890 1.00 96.94 105 SER A C 1
ATOM 828 O O . SER A 1 105 ? 7.307 1.692 -12.882 1.00 96.94 105 SER A O 1
ATOM 830 N N . LYS A 1 106 ? 8.274 2.817 -11.212 1.00 95.69 106 LYS A N 1
ATOM 831 C CA . LYS A 1 106 ? 7.649 4.108 -11.545 1.00 95.69 106 LYS A CA 1
ATOM 832 C C . LYS A 1 106 ? 8.058 4.630 -12.917 1.00 95.69 106 LYS A C 1
ATOM 834 O O . LYS A 1 106 ? 9.232 4.640 -13.280 1.00 95.69 106 LYS A O 1
ATOM 839 N N . LEU A 1 107 ? 7.055 5.133 -13.630 1.00 95.31 107 LEU A N 1
ATOM 840 C CA . LEU A 1 107 ? 7.177 5.875 -14.876 1.00 95.31 107 LEU A CA 1
ATOM 841 C C . LEU A 1 107 ? 6.896 7.359 -14.639 1.00 95.31 107 LEU A C 1
ATOM 843 O O . LEU A 1 107 ? 6.027 7.711 -13.836 1.00 95.31 107 LEU A O 1
ATOM 847 N N . TYR A 1 108 ? 7.583 8.217 -15.387 1.00 92.81 108 TYR A N 1
ATOM 848 C CA . TYR A 1 108 ? 7.523 9.674 -15.262 1.00 92.81 108 TYR A CA 1
ATOM 849 C C . TYR A 1 108 ? 7.265 10.341 -16.624 1.00 92.81 108 TYR A C 1
ATOM 851 O O . TYR A 1 108 ? 7.776 9.884 -17.646 1.00 92.81 108 TYR A O 1
ATOM 859 N N . GLU A 1 109 ? 6.483 11.430 -16.654 1.00 83.00 109 GLU A N 1
ATOM 860 C CA . GLU A 1 109 ? 6.107 12.129 -17.905 1.00 83.00 109 GLU A CA 1
ATOM 861 C C . GLU A 1 109 ? 7.265 12.922 -18.527 1.00 83.00 109 GLU A C 1
ATOM 863 O O . GLU A 1 109 ? 7.320 13.103 -19.744 1.00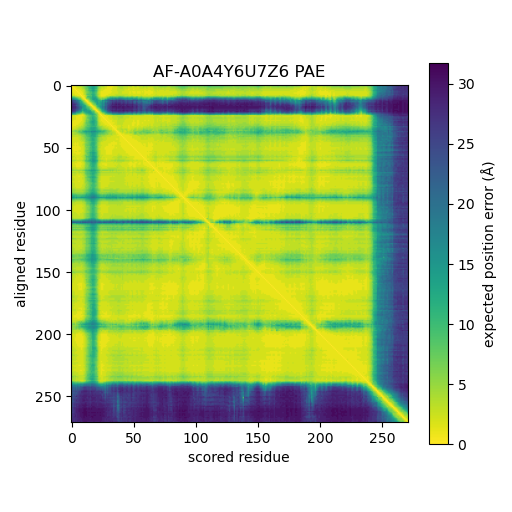 83.00 109 GLU A O 1
ATOM 868 N N . GLY A 1 110 ? 8.190 13.413 -17.699 1.00 68.44 110 GLY A N 1
ATOM 869 C CA . GLY A 1 110 ? 9.340 14.204 -18.127 1.00 68.44 110 GLY A CA 1
ATOM 870 C C . GLY A 1 110 ? 10.618 13.375 -18.221 1.00 68.44 110 GLY A C 1
ATOM 871 O O . GLY A 1 110 ? 10.831 12.444 -17.447 1.00 68.44 110 GLY A O 1
ATOM 872 N N . LYS A 1 111 ? 11.528 13.761 -19.124 1.00 66.31 111 LYS A N 1
ATOM 873 C CA . LYS A 1 11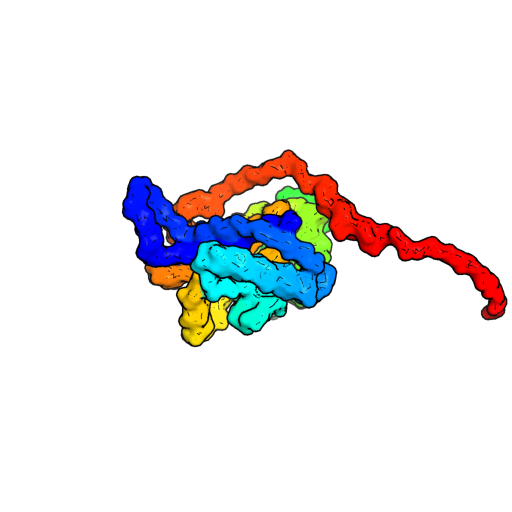1 ? 12.924 13.310 -19.059 1.00 66.31 111 LYS A CA 1
ATOM 874 C C . LYS A 1 111 ? 13.627 14.088 -17.948 1.00 66.31 111 LYS A C 1
ATOM 876 O O . LYS A 1 111 ? 14.299 15.082 -18.216 1.00 66.31 111 LYS A O 1
ATOM 881 N N . GLY A 1 112 ? 13.446 13.649 -16.703 1.00 75.94 112 GLY A N 1
ATOM 882 C CA . GLY A 1 112 ? 14.387 13.999 -15.641 1.00 75.94 112 GLY A CA 1
ATOM 883 C C . GLY A 1 112 ? 15.808 13.547 -16.020 1.00 75.94 112 GLY A C 1
ATOM 884 O O . GLY A 1 112 ? 15.988 12.843 -17.021 1.00 75.94 112 GLY A O 1
ATOM 885 N N . PRO A 1 113 ? 16.844 13.904 -15.243 1.00 87.69 113 PRO A N 1
ATOM 886 C CA . PRO A 1 113 ? 18.232 13.551 -15.567 1.00 87.69 113 PRO A CA 1
ATOM 887 C C . PRO A 1 113 ? 18.472 12.035 -15.667 1.00 87.69 113 PRO A C 1
ATOM 889 O O . PRO A 1 113 ? 19.469 11.611 -16.243 1.00 87.69 113 PRO A O 1
ATOM 892 N N . PHE A 1 114 ? 17.547 11.224 -15.147 1.00 89.75 114 PHE A N 1
ATOM 893 C CA . PHE A 1 114 ? 17.604 9.766 -15.180 1.00 89.75 114 PHE A CA 1
ATOM 894 C C . PHE A 1 114 ? 16.713 9.128 -16.258 1.00 89.75 114 PHE A C 1
ATOM 896 O O . PHE A 1 114 ? 16.731 7.914 -16.413 1.00 89.75 114 PHE A O 1
ATOM 903 N N . GLY A 1 115 ? 15.949 9.911 -17.027 1.00 90.25 115 GLY A N 1
ATOM 904 C CA . GLY A 1 115 ? 14.980 9.397 -17.999 1.00 90.25 115 GLY A CA 1
ATOM 905 C C . GLY A 1 115 ? 13.574 9.228 -17.415 1.00 90.25 115 GLY A C 1
ATOM 906 O O . GLY A 1 115 ? 13.225 9.860 -16.422 1.00 90.25 115 GLY A O 1
ATOM 907 N N . THR A 1 116 ? 12.749 8.408 -18.069 1.00 92.25 116 THR A N 1
ATOM 908 C CA . THR A 1 116 ? 11.306 8.269 -17.779 1.00 92.25 116 THR A CA 1
ATOM 909 C C . THR A 1 116 ? 10.958 7.042 -16.936 1.00 92.25 116 THR A C 1
ATOM 911 O O . THR A 1 116 ? 9.780 6.796 -16.691 1.00 92.25 116 THR A O 1
ATOM 914 N N . GLY A 1 117 ? 11.960 6.263 -16.522 1.00 92.62 117 GLY A N 1
ATOM 915 C CA . GLY A 1 117 ? 11.765 4.944 -15.921 1.00 92.62 117 GLY A CA 1
ATOM 916 C C . GLY A 1 117 ? 11.306 3.871 -16.932 1.00 92.62 117 GLY A C 1
ATOM 917 O O . GLY A 1 117 ? 11.151 4.181 -18.121 1.00 92.62 117 GLY A O 1
ATOM 918 N N . PRO A 1 118 ? 11.087 2.621 -16.478 1.00 94.81 118 PRO A N 1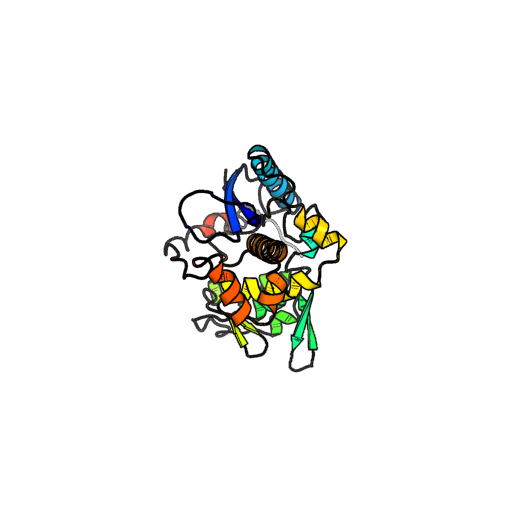
ATOM 919 C CA . PRO A 1 118 ? 11.310 2.162 -15.104 1.00 94.81 118 PRO A CA 1
ATOM 920 C C . PRO A 1 118 ? 12.809 2.134 -14.751 1.00 94.81 118 PRO A C 1
ATOM 922 O O . PRO A 1 118 ? 13.671 2.259 -15.620 1.00 94.81 118 PRO A O 1
ATOM 925 N N . PHE A 1 119 ? 13.117 1.970 -13.466 1.00 95.19 119 PHE A N 1
ATOM 926 C CA . PHE A 1 119 ? 14.465 1.858 -12.899 1.00 95.19 119 PHE A CA 1
ATOM 927 C C . PHE A 1 119 ? 14.642 0.513 -12.167 1.00 95.19 119 PHE A C 1
ATOM 929 O O . PHE A 1 119 ? 14.684 0.484 -10.930 1.00 95.19 119 PHE A O 1
ATOM 936 N N . PRO A 1 120 ? 14.731 -0.621 -12.892 1.00 94.94 120 PRO A N 1
ATOM 937 C CA . PRO A 1 120 ? 14.799 -1.954 -12.288 1.00 94.94 120 PRO A CA 1
ATOM 938 C C . PRO A 1 120 ? 16.001 -2.167 -11.362 1.00 94.94 120 PRO A C 1
ATOM 940 O O . PRO A 1 120 ? 15.991 -3.074 -10.533 1.00 94.94 120 PRO A O 1
ATOM 943 N N . GLU A 1 121 ? 17.041 -1.332 -11.444 1.00 94.81 121 GLU A N 1
ATOM 944 C CA . GLU A 1 121 ? 18.180 -1.414 -10.527 1.00 94.81 121 GLU A CA 1
ATOM 945 C C . GLU A 1 121 ? 17.769 -1.117 -9.076 1.00 94.81 121 GLU A C 1
ATOM 947 O O . GLU A 1 121 ? 18.433 -1.573 -8.145 1.00 94.81 121 GLU A O 1
ATOM 952 N N . LEU A 1 122 ? 16.661 -0.394 -8.862 1.00 96.75 122 LEU A N 1
ATOM 953 C CA . LEU A 1 122 ? 16.114 -0.158 -7.524 1.00 96.75 122 LEU A CA 1
ATOM 954 C C . LEU A 1 122 ? 15.559 -1.435 -6.879 1.00 96.75 122 LEU A C 1
ATOM 956 O O . LEU A 1 122 ? 15.487 -1.495 -5.653 1.00 96.75 122 LEU A O 1
ATOM 960 N N . TYR A 1 123 ? 15.224 -2.474 -7.655 1.00 96.50 123 TYR A N 1
ATOM 961 C CA . TYR A 1 123 ? 14.709 -3.740 -7.114 1.00 96.50 123 TYR A CA 1
ATOM 962 C C . TYR A 1 123 ? 15.738 -4.453 -6.232 1.00 96.50 123 TYR A C 1
ATOM 964 O O . TYR A 1 123 ? 15.364 -5.187 -5.324 1.00 96.50 123 TYR A O 1
ATOM 972 N N . GLN A 1 124 ? 17.031 -4.232 -6.461 1.00 95.31 124 GLN A N 1
ATOM 973 C CA . GLN A 1 124 ? 18.103 -4.871 -5.690 1.00 95.31 124 GLN A CA 1
ATOM 974 C C . GLN A 1 124 ? 18.512 -4.067 -4.448 1.00 95.31 124 GLN A C 1
ATOM 976 O O . GLN A 1 124 ? 19.320 -4.531 -3.647 1.00 95.31 124 GLN A O 1
ATOM 981 N N . MET A 1 125 ? 17.971 -2.860 -4.276 1.00 97.12 125 MET A N 1
ATOM 982 C CA . MET A 1 125 ? 18.287 -2.003 -3.137 1.00 97.12 125 MET A CA 1
ATOM 983 C C . MET A 1 125 ? 17.458 -2.374 -1.914 1.00 97.12 125 MET A C 1
ATOM 985 O O . MET A 1 125 ? 16.314 -2.835 -2.027 1.00 97.12 125 MET A O 1
ATOM 989 N N . ALA A 1 126 ? 17.988 -2.078 -0.724 1.00 97.56 126 ALA A N 1
ATOM 990 C CA . ALA A 1 126 ? 17.163 -2.100 0.474 1.00 97.56 126 ALA A CA 1
ATOM 991 C C . ALA A 1 126 ? 15.996 -1.102 0.311 1.00 97.56 126 ALA A C 1
ATOM 993 O O . ALA A 1 126 ? 16.170 -0.038 -0.290 1.00 97.56 126 ALA A O 1
ATOM 994 N N . PRO A 1 127 ? 14.807 -1.375 0.875 1.00 96.75 127 PRO A N 1
ATOM 995 C CA . PRO A 1 127 ? 13.621 -0.544 0.650 1.00 96.75 127 PRO A CA 1
ATOM 996 C C . PRO A 1 127 ? 13.844 0.927 1.024 1.00 96.75 127 PRO A C 1
ATOM 998 O O . PRO A 1 127 ? 13.458 1.826 0.282 1.00 96.75 127 PRO A O 1
ATOM 1001 N N . TRP A 1 128 ? 14.560 1.187 2.123 1.00 94.81 128 TRP A N 1
ATOM 1002 C CA . TRP A 1 128 ? 14.919 2.543 2.555 1.00 94.81 128 TRP A CA 1
ATOM 1003 C C . TRP A 1 128 ? 15.885 3.264 1.615 1.00 94.81 128 TRP A C 1
ATOM 1005 O O . TRP A 1 128 ? 15.845 4.491 1.538 1.00 94.81 128 TRP A O 1
ATOM 1015 N N . GLU A 1 129 ? 16.757 2.525 0.936 1.00 97.50 129 GLU A N 1
ATOM 1016 C CA . GLU A 1 129 ? 17.685 3.072 -0.053 1.00 97.50 129 GLU A CA 1
ATOM 1017 C C . GLU A 1 129 ? 16.931 3.377 -1.347 1.00 97.50 129 GLU A C 1
ATOM 1019 O O . GLU A 1 129 ? 17.022 4.498 -1.838 1.00 97.50 129 GLU A O 1
ATOM 1024 N N . SER A 1 130 ? 16.080 2.450 -1.809 1.00 97.12 130 SER A N 1
ATOM 1025 C CA . SER A 1 130 ? 15.219 2.655 -2.983 1.00 97.12 130 SER A CA 1
ATOM 1026 C C . SER A 1 130 ? 14.303 3.877 -2.829 1.00 97.12 130 SER A C 1
ATOM 1028 O O . SER A 1 130 ? 14.140 4.661 -3.762 1.00 97.12 130 SER A O 1
ATOM 1030 N N . LEU A 1 131 ? 13.752 4.088 -1.624 1.00 93.25 131 LEU A N 1
ATOM 1031 C CA . LEU A 1 131 ? 12.881 5.221 -1.331 1.00 93.25 131 LEU A CA 1
ATOM 1032 C C . LEU A 1 131 ? 13.640 6.552 -1.428 1.00 93.25 131 LEU A C 1
ATOM 1034 O O . LEU A 1 131 ? 13.077 7.541 -1.897 1.00 93.25 131 LEU A O 1
ATOM 1038 N N . LYS A 1 132 ? 14.900 6.582 -0.976 1.00 94.00 132 LYS A N 1
ATOM 1039 C CA . LYS A 1 132 ? 15.756 7.781 -0.945 1.00 94.00 132 LYS A CA 1
ATOM 1040 C C . LYS A 1 132 ? 16.511 8.032 -2.250 1.00 94.00 132 LYS A C 1
ATOM 1042 O O . LYS A 1 132 ? 17.114 9.098 -2.385 1.00 94.00 132 LYS A O 1
ATOM 1047 N N . ASP A 1 133 ? 16.510 7.077 -3.173 1.00 95.81 133 ASP A N 1
ATOM 1048 C CA . ASP A 1 133 ? 17.206 7.203 -4.447 1.00 95.81 133 ASP A CA 1
ATOM 1049 C C . ASP A 1 133 ? 16.666 8.402 -5.244 1.00 95.81 133 ASP A C 1
ATOM 1051 O O . ASP A 1 133 ? 15.460 8.662 -5.297 1.00 95.81 133 ASP A O 1
ATOM 1055 N N . GLN A 1 134 ? 17.568 9.157 -5.877 1.00 93.19 134 GLN A N 1
ATOM 1056 C CA . GLN A 1 134 ? 17.200 10.350 -6.641 1.00 93.19 134 GLN A CA 1
ATOM 1057 C C . GLN A 1 134 ? 16.261 10.026 -7.807 1.00 93.19 134 GLN A C 1
ATOM 1059 O O . GLN A 1 134 ? 15.435 10.866 -8.165 1.00 93.19 134 GLN A O 1
ATOM 1064 N N . ARG A 1 135 ? 16.328 8.802 -8.346 1.00 92.69 135 ARG A N 1
ATOM 1065 C CA . ARG A 1 135 ? 15.424 8.314 -9.390 1.00 92.69 135 ARG A CA 1
ATOM 1066 C C . ARG A 1 135 ? 13.970 8.228 -8.928 1.00 92.69 135 ARG A C 1
ATOM 1068 O O . ARG A 1 135 ? 13.063 8.418 -9.731 1.00 92.69 135 ARG A O 1
ATOM 1075 N N . ASN A 1 136 ? 13.742 8.011 -7.635 1.00 90.00 136 ASN A N 1
ATOM 1076 C CA . ASN A 1 136 ? 12.408 7.969 -7.040 1.00 90.00 136 ASN A CA 1
ATOM 1077 C C . ASN A 1 136 ? 11.887 9.365 -6.632 1.00 90.00 136 ASN A C 1
ATOM 1079 O O . ASN A 1 136 ? 10.729 9.525 -6.239 1.00 90.00 136 ASN A O 1
ATOM 1083 N N . SER A 1 137 ? 12.729 10.401 -6.705 1.00 86.81 137 SER A N 1
ATOM 1084 C CA . SER A 1 137 ? 12.391 11.743 -6.235 1.00 86.81 137 SER A CA 1
ATOM 1085 C C . SER A 1 137 ? 11.510 12.494 -7.227 1.00 86.81 137 SER A C 1
ATOM 1087 O O . SER A 1 137 ? 11.947 12.862 -8.319 1.00 86.81 137 SER A O 1
ATOM 1089 N N . ALA A 1 138 ? 10.299 12.853 -6.793 1.00 82.94 138 ALA A N 1
ATOM 1090 C CA . ALA A 1 138 ? 9.400 13.667 -7.607 1.00 82.94 138 ALA A CA 1
ATOM 1091 C C . ALA A 1 138 ? 9.937 15.079 -7.904 1.00 82.94 138 ALA A C 1
ATOM 1093 O O . ALA A 1 138 ? 9.525 15.709 -8.873 1.00 82.94 138 ALA A O 1
ATOM 1094 N N . ARG A 1 139 ? 10.888 15.577 -7.099 1.00 84.56 139 ARG A N 1
ATOM 1095 C CA . ARG A 1 139 ? 11.574 16.854 -7.358 1.00 84.56 139 ARG A CA 1
ATOM 1096 C C . ARG A 1 139 ? 12.567 16.764 -8.517 1.00 84.56 139 ARG A C 1
ATOM 1098 O O . ARG A 1 139 ? 12.875 17.786 -9.114 1.00 84.56 139 ARG A O 1
ATOM 1105 N N . VAL A 1 140 ? 13.087 15.567 -8.791 1.00 86.56 140 VAL A N 1
ATOM 1106 C CA . VAL A 1 140 ? 14.123 15.342 -9.807 1.00 86.56 140 VAL A CA 1
ATOM 1107 C C . VAL A 1 140 ? 13.519 14.809 -11.105 1.00 86.56 140 VAL A C 1
ATOM 1109 O O . VAL A 1 140 ? 13.855 15.304 -12.175 1.00 86.56 140 VAL A O 1
ATOM 1112 N N . ASN A 1 141 ? 12.596 13.848 -11.010 1.00 84.44 141 ASN A N 1
ATOM 1113 C CA . ASN A 1 141 ? 11.985 13.186 -12.167 1.00 84.44 141 ASN A CA 1
ATOM 1114 C C . ASN A 1 141 ? 10.528 13.603 -12.438 1.00 84.44 141 ASN A C 1
ATOM 1116 O O . ASN A 1 141 ? 9.944 13.176 -13.429 1.00 84.44 141 ASN A O 1
ATOM 1120 N N . GLY A 1 142 ? 9.935 14.461 -11.603 1.00 85.00 142 GLY A N 1
ATOM 1121 C CA . GLY A 1 142 ? 8.520 14.830 -11.701 1.00 85.00 142 GLY A CA 1
ATOM 1122 C C . GLY A 1 142 ? 7.593 13.829 -11.007 1.00 85.00 142 GLY A C 1
ATOM 1123 O O . GLY A 1 142 ? 8.029 12.879 -10.361 1.00 85.00 142 GLY A O 1
ATOM 1124 N N . LEU A 1 143 ? 6.283 14.048 -11.096 1.00 85.94 143 LEU A N 1
ATOM 1125 C CA . LEU A 1 143 ? 5.312 13.136 -10.489 1.00 85.94 143 LEU A CA 1
ATOM 1126 C C . LEU A 1 143 ? 5.215 11.830 -11.300 1.00 85.94 143 LEU A C 1
ATOM 1128 O O . LEU A 1 143 ? 5.228 11.892 -12.530 1.00 85.94 143 LEU A O 1
ATOM 1132 N N . PRO A 1 144 ? 5.072 10.662 -10.643 1.00 90.19 144 PRO A N 1
ATOM 1133 C CA . PRO A 1 144 ? 4.812 9.419 -11.357 1.00 90.19 144 PRO A CA 1
ATOM 1134 C C . PRO A 1 144 ? 3.494 9.496 -12.137 1.00 90.19 144 PRO A C 1
ATOM 1136 O O . PRO A 1 144 ? 2.485 9.949 -11.588 1.00 90.19 144 PRO A O 1
ATOM 1139 N N . CYS A 1 145 ? 3.490 9.016 -13.380 1.00 92.00 145 CYS A N 1
ATOM 1140 C CA . CYS A 1 145 ? 2.297 8.917 -14.234 1.00 92.00 145 CYS A CA 1
ATOM 1141 C C . CYS A 1 145 ? 1.841 7.478 -14.491 1.00 92.00 145 CYS A C 1
ATOM 1143 O O . CYS A 1 145 ? 0.737 7.248 -14.979 1.00 92.00 145 CYS A O 1
ATOM 1145 N N . GLY A 1 146 ? 2.653 6.500 -14.104 1.00 95.12 146 GLY A N 1
ATOM 1146 C CA . GLY A 1 146 ? 2.306 5.090 -14.164 1.00 95.12 146 GLY A CA 1
ATOM 1147 C C . GLY A 1 146 ? 3.371 4.242 -13.495 1.00 95.12 146 GLY A C 1
ATOM 1148 O O . GLY A 1 146 ? 4.340 4.762 -12.939 1.00 95.12 146 GLY A O 1
ATOM 1149 N N . VAL A 1 147 ? 3.186 2.934 -13.569 1.00 96.81 147 VAL A N 1
ATOM 1150 C CA . VAL A 1 147 ? 4.212 1.953 -13.222 1.00 96.81 147 VAL A CA 1
ATOM 1151 C C . VAL A 1 147 ? 4.294 0.879 -14.299 1.00 96.81 147 VAL A C 1
ATOM 1153 O O . VAL A 1 147 ? 3.281 0.559 -14.920 1.00 96.81 147 VAL A O 1
ATOM 1156 N N . GLU A 1 148 ? 5.481 0.328 -14.526 1.00 97.12 148 GLU A N 1
ATOM 1157 C CA . GLU A 1 148 ? 5.723 -0.792 -15.433 1.00 97.12 148 GLU A CA 1
ATOM 1158 C C . GLU A 1 148 ? 6.412 -1.933 -14.682 1.00 97.12 148 GLU A C 1
ATOM 1160 O O . GLU A 1 148 ? 7.505 -1.760 -14.150 1.00 97.12 148 GLU A O 1
ATOM 1165 N N . VAL A 1 149 ? 5.762 -3.096 -14.645 1.00 96.50 149 VAL A N 1
ATOM 1166 C CA . VAL A 1 149 ? 6.274 -4.327 -14.027 1.00 96.50 149 VAL A CA 1
ATOM 1167 C C . VAL A 1 149 ? 6.159 -5.432 -15.064 1.00 96.50 149 VAL A C 1
ATOM 1169 O O . VAL A 1 149 ? 5.074 -5.633 -15.609 1.00 96.50 149 VAL A O 1
ATOM 1172 N N . GLU A 1 150 ? 7.265 -6.120 -15.357 1.00 93.44 150 GLU A N 1
ATOM 1173 C CA . GLU A 1 150 ? 7.296 -7.274 -16.279 1.00 93.44 150 GLU A CA 1
ATOM 1174 C C . GLU A 1 150 ? 6.639 -6.971 -17.641 1.00 93.44 150 GLU A C 1
ATOM 1176 O O . GLU A 1 150 ? 5.842 -7.737 -18.180 1.00 93.44 150 GLU A O 1
ATOM 1181 N N . GLY A 1 151 ? 6.924 -5.782 -18.185 1.00 92.94 151 GLY A N 1
ATOM 1182 C CA . GLY A 1 151 ? 6.395 -5.320 -19.473 1.00 92.94 151 GLY A CA 1
ATOM 1183 C C . GLY A 1 151 ? 4.914 -4.915 -19.466 1.00 92.94 151 GLY A C 1
ATOM 1184 O O . GLY A 1 151 ? 4.389 -4.514 -20.506 1.00 92.94 151 GLY A O 1
ATOM 1185 N N . ARG A 1 152 ? 4.224 -4.974 -18.319 1.00 96.50 152 ARG A N 1
ATOM 1186 C CA . ARG A 1 152 ? 2.837 -4.513 -18.162 1.00 96.50 152 ARG A CA 1
ATOM 1187 C C . ARG A 1 152 ? 2.791 -3.162 -17.467 1.00 96.50 152 ARG A C 1
ATOM 1189 O O . ARG A 1 152 ? 3.464 -2.945 -16.463 1.00 96.50 152 ARG A O 1
ATOM 1196 N N . ARG A 1 153 ? 1.951 -2.264 -17.985 1.00 97.25 153 ARG A N 1
ATOM 1197 C CA . ARG A 1 153 ? 1.762 -0.910 -17.452 1.00 97.25 153 ARG A CA 1
ATOM 1198 C C . ARG A 1 153 ? 0.491 -0.794 -16.634 1.00 97.25 153 ARG A C 1
ATOM 1200 O O . ARG A 1 153 ? -0.554 -1.296 -17.041 1.00 97.25 153 ARG A O 1
ATOM 1207 N N . TYR A 1 154 ? 0.575 -0.045 -15.542 1.00 97.44 154 TYR A N 1
ATOM 1208 C CA . TYR A 1 154 ? -0.543 0.215 -14.646 1.00 97.44 154 TYR A CA 1
ATOM 1209 C C . TYR A 1 154 ? -0.653 1.716 -14.325 1.00 97.44 154 TYR A C 1
ATOM 1211 O O . TYR A 1 154 ? 0.372 2.387 -14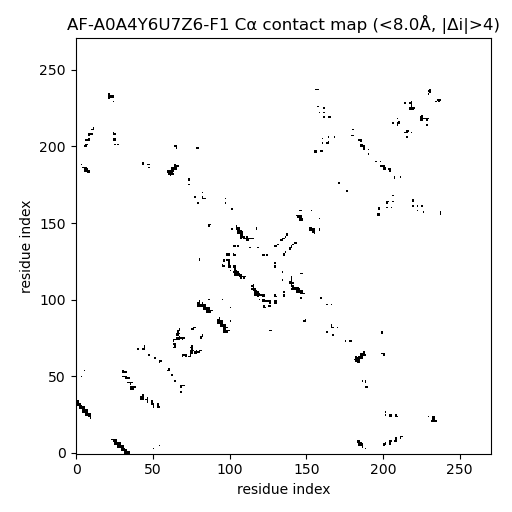.152 1.00 97.44 154 TYR A O 1
ATOM 1219 N N . PRO A 1 155 ? -1.875 2.266 -14.196 1.00 96.38 155 PRO A N 1
ATOM 1220 C CA . PRO A 1 155 ? -2.092 3.575 -13.584 1.00 96.38 155 PRO A CA 1
ATOM 1221 C C . PRO A 1 155 ? -1.570 3.591 -12.143 1.00 96.38 155 PRO A C 1
ATOM 1223 O O . PRO A 1 155 ? -1.679 2.589 -11.446 1.00 96.38 155 PRO A O 1
ATOM 1226 N N . VAL A 1 156 ? -1.063 4.730 -11.663 1.00 94.50 156 VAL A N 1
ATOM 1227 C CA . VAL A 1 156 ? -0.381 4.819 -10.353 1.00 94.50 156 VAL A CA 1
ATOM 1228 C C . VAL A 1 156 ? -1.234 4.285 -9.193 1.00 94.50 156 VAL A C 1
ATOM 1230 O O . VAL A 1 156 ? -0.799 3.400 -8.469 1.00 94.50 156 VAL A O 1
ATOM 1233 N N . VAL A 1 157 ? -2.455 4.791 -9.002 1.00 95.44 157 VAL A N 1
ATOM 1234 C CA . VAL A 1 157 ? -3.270 4.426 -7.824 1.00 95.44 157 VAL A CA 1
ATOM 1235 C C . VAL A 1 157 ? -3.818 3.001 -7.940 1.00 95.44 157 VAL A C 1
ATOM 1237 O O . VAL A 1 157 ? -3.641 2.198 -7.029 1.00 95.44 157 VAL A O 1
ATOM 1240 N N . ALA A 1 158 ? -4.433 2.662 -9.078 1.00 97.31 158 ALA A N 1
ATOM 1241 C CA . ALA A 1 158 ? -4.994 1.328 -9.302 1.00 97.31 158 ALA A CA 1
ATOM 1242 C C . ALA A 1 158 ? -3.914 0.236 -9.338 1.00 97.31 158 ALA A C 1
ATOM 1244 O O . ALA A 1 158 ? -4.122 -0.857 -8.821 1.00 97.31 158 ALA A O 1
ATOM 1245 N N . GLY A 1 159 ? -2.754 0.539 -9.925 1.00 97.94 159 GLY A N 1
ATOM 1246 C CA . GLY A 1 159 ? -1.598 -0.348 -9.961 1.00 97.94 159 GLY A CA 1
ATOM 1247 C C . GLY A 1 159 ? -1.021 -0.595 -8.574 1.00 97.94 159 GLY A C 1
ATOM 1248 O O . GLY A 1 159 ? -0.727 -1.741 -8.254 1.00 97.94 159 GLY A O 1
ATOM 1249 N N . TYR A 1 160 ? -0.918 0.440 -7.731 1.00 98.12 160 TYR A N 1
ATOM 1250 C CA . TYR A 1 160 ? -0.484 0.265 -6.343 1.00 98.12 160 TYR A CA 1
ATOM 1251 C C . TYR A 1 160 ? -1.424 -0.657 -5.580 1.00 98.12 160 TYR A C 1
ATOM 1253 O O . TYR A 1 160 ? -0.969 -1.647 -5.019 1.00 98.12 160 TYR A O 1
ATOM 1261 N N . ASP A 1 161 ? -2.727 -0.355 -5.602 1.00 98.44 161 ASP A N 1
ATOM 1262 C CA . ASP A 1 161 ? -3.734 -1.154 -4.907 1.00 98.44 161 ASP A CA 1
ATOM 1263 C C . ASP A 1 161 ? -3.674 -2.624 -5.348 1.00 98.44 161 ASP A C 1
ATOM 1265 O O . ASP A 1 161 ? -3.612 -3.523 -4.508 1.00 98.44 161 ASP A O 1
ATOM 1269 N N . TYR A 1 162 ? -3.660 -2.865 -6.663 1.00 98.69 162 TYR A N 1
ATOM 1270 C CA . TYR A 1 162 ? -3.632 -4.206 -7.241 1.00 98.69 162 TYR A CA 1
ATOM 1271 C C . TYR A 1 162 ? -2.356 -4.966 -6.875 1.00 98.69 162 TYR A C 1
ATOM 1273 O O . TYR A 1 162 ? -2.437 -6.050 -6.297 1.00 98.69 162 TYR A O 1
ATOM 1281 N N . LEU A 1 163 ? -1.182 -4.402 -7.183 1.00 98.56 163 LEU A N 1
ATOM 1282 C CA . LEU A 1 163 ? 0.102 -5.070 -6.966 1.00 98.56 163 LEU A CA 1
ATOM 1283 C C . LEU A 1 163 ? 0.359 -5.293 -5.472 1.00 98.56 163 LEU A C 1
ATOM 1285 O O . LEU A 1 163 ? 0.849 -6.352 -5.086 1.00 98.56 163 LEU A O 1
ATOM 1289 N N . TYR A 1 164 ? -0.012 -4.333 -4.620 1.00 98.69 164 TYR A N 1
ATOM 1290 C CA . TYR A 1 164 ? 0.097 -4.494 -3.175 1.00 98.69 164 TYR A CA 1
ATOM 1291 C C . TYR A 1 164 ? -0.802 -5.634 -2.693 1.00 98.69 164 TYR A C 1
ATOM 1293 O O . TYR A 1 164 ? -0.327 -6.506 -1.972 1.00 98.69 164 TYR A O 1
ATOM 1301 N N . CYS A 1 165 ? -2.080 -5.672 -3.093 1.00 98.69 165 CYS A N 1
ATOM 1302 C CA . CYS A 1 165 ? -2.994 -6.740 -2.677 1.00 98.69 165 CYS A CA 1
ATOM 1303 C C . CYS A 1 165 ? -2.534 -8.115 -3.183 1.00 98.69 165 CYS A C 1
ATOM 1305 O O . CYS A 1 165 ? -2.629 -9.092 -2.443 1.00 98.69 165 CYS A O 1
ATOM 1307 N N . LEU A 1 166 ? -1.995 -8.181 -4.406 1.00 98.38 166 LEU A N 1
ATOM 1308 C CA . LEU A 1 166 ? -1.456 -9.402 -5.008 1.00 98.38 166 LEU A CA 1
ATOM 1309 C C . LEU A 1 166 ? -0.302 -9.997 -4.185 1.00 98.38 166 LEU A C 1
ATOM 1311 O O . LEU A 1 166 ? -0.183 -11.215 -4.093 1.00 98.38 166 LEU A O 1
ATOM 1315 N N . VAL A 1 167 ? 0.514 -9.147 -3.553 1.00 98.38 167 VAL A N 1
ATOM 1316 C CA . VAL A 1 167 ? 1.632 -9.563 -2.691 1.00 98.38 167 VAL A CA 1
ATOM 1317 C C . VAL A 1 167 ? 1.189 -9.782 -1.241 1.00 98.38 167 VAL A C 1
ATOM 1319 O O . VAL A 1 167 ? 1.557 -10.775 -0.615 1.00 98.38 167 VAL A O 1
ATOM 1322 N N . ALA A 1 168 ? 0.395 -8.868 -0.686 1.00 98.56 168 ALA A N 1
ATOM 1323 C CA . ALA A 1 168 ? 0.030 -8.862 0.726 1.00 98.56 168 ALA A CA 1
ATOM 1324 C C . ALA A 1 168 ? -0.962 -9.972 1.091 1.00 98.56 168 ALA A C 1
ATOM 1326 O O . ALA A 1 168 ? -0.806 -10.603 2.134 1.00 98.56 168 ALA A O 1
ATOM 1327 N N . ALA A 1 169 ? -1.964 -10.238 0.246 1.00 98.31 169 ALA A N 1
ATOM 1328 C CA . ALA A 1 169 ? -2.999 -11.226 0.539 1.00 98.31 169 ALA A CA 1
ATOM 1329 C C . ALA A 1 169 ? -2.446 -12.652 0.768 1.00 98.31 169 ALA A C 1
ATOM 1331 O O . ALA A 1 169 ? -2.777 -13.246 1.799 1.00 98.31 169 ALA A O 1
ATOM 1332 N N . PRO A 1 170 ? -1.588 -13.212 -0.112 1.00 97.62 170 PRO A N 1
ATOM 1333 C CA . PRO A 1 170 ? -1.003 -14.535 0.115 1.00 97.62 170 PRO A CA 1
ATOM 1334 C C . PRO A 1 170 ? 0.069 -14.558 1.218 1.00 97.62 170 PRO A C 1
ATOM 1336 O O . PRO A 1 170 ? 0.382 -15.633 1.724 1.00 97.62 170 PRO A O 1
ATOM 1339 N N . ALA A 1 171 ? 0.623 -13.407 1.619 1.00 96.94 171 ALA A N 1
ATOM 1340 C CA . ALA A 1 171 ? 1.615 -13.327 2.695 1.00 96.94 171 ALA A CA 1
ATOM 1341 C C . ALA A 1 171 ? 1.010 -13.509 4.102 1.00 96.94 171 ALA A C 1
ATOM 1343 O O . ALA A 1 171 ? 1.742 -13.750 5.065 1.00 96.94 171 ALA A O 1
ATOM 1344 N N . LEU A 1 172 ? -0.315 -13.390 4.244 1.00 97.88 172 LEU A N 1
ATOM 1345 C CA . LEU A 1 172 ? -1.007 -13.532 5.522 1.00 97.88 172 LEU A CA 1
ATOM 1346 C C . LEU A 1 172 ? -1.408 -14.984 5.809 1.00 97.88 172 LEU A C 1
ATOM 1348 O O . LEU A 1 172 ? -2.080 -15.655 5.028 1.00 97.88 172 LEU A O 1
ATOM 1352 N N . THR A 1 173 ? -1.078 -15.443 7.011 1.00 98.06 173 THR A N 1
ATOM 1353 C CA . THR A 1 173 ? -1.558 -16.712 7.570 1.00 98.06 173 THR A CA 1
ATOM 1354 C C . THR A 1 173 ? -3.017 -16.613 8.034 1.00 98.06 173 THR A C 1
ATOM 1356 O O . THR A 1 173 ? -3.533 -15.528 8.302 1.00 98.06 173 THR A O 1
ATOM 1359 N N . GLY A 1 174 ? -3.688 -17.753 8.234 1.00 97.81 174 GLY A N 1
ATOM 1360 C CA . GLY A 1 174 ? -5.059 -17.787 8.768 1.00 97.81 174 GLY A CA 1
ATOM 1361 C C . GLY A 1 174 ? -5.263 -17.000 10.082 1.00 97.81 174 GLY A C 1
ATOM 1362 O O . GLY A 1 174 ? -6.231 -16.248 10.183 1.00 97.81 174 GLY A O 1
ATOM 1363 N N . PRO A 1 175 ? -4.379 -17.116 11.097 1.00 98.19 175 PRO A N 1
ATOM 1364 C CA . PRO A 1 175 ? -4.442 -16.273 12.294 1.00 98.19 175 PRO A CA 1
ATOM 1365 C C . PRO A 1 175 ? -4.292 -14.773 12.014 1.00 98.19 175 PRO A C 1
ATOM 1367 O O . PRO A 1 175 ? -4.992 -13.975 12.632 1.00 98.19 175 PRO A O 1
ATOM 1370 N N . GLN A 1 176 ? -3.414 -14.390 11.086 1.00 98.19 176 GLN A N 1
ATOM 1371 C CA . GLN A 1 176 ? -3.213 -12.987 10.715 1.00 98.19 176 GLN A CA 1
ATOM 1372 C C . GLN A 1 176 ? -4.424 -12.415 9.973 1.00 98.19 176 GLN A C 1
ATOM 1374 O O . GLN A 1 176 ? -4.822 -11.291 10.265 1.00 98.19 176 GLN A O 1
ATOM 1379 N N . TRP A 1 177 ? -5.065 -13.198 9.100 1.00 98.06 177 TRP A N 1
ATOM 1380 C CA . TRP A 1 177 ? -6.346 -12.828 8.495 1.00 98.06 177 TRP A CA 1
ATOM 1381 C C . TRP A 1 177 ? -7.424 -12.579 9.552 1.00 98.06 177 TRP A C 1
ATOM 1383 O O . TRP A 1 177 ? -8.043 -11.521 9.539 1.00 98.06 177 TRP A O 1
ATOM 1393 N N . ARG A 1 178 ? -7.586 -13.479 10.532 1.00 97.56 178 ARG A N 1
ATOM 1394 C CA . ARG A 1 178 ? -8.550 -13.278 11.633 1.00 97.56 178 ARG A CA 1
ATOM 1395 C C . ARG A 1 178 ? -8.252 -12.032 12.468 1.00 97.56 178 ARG A C 1
ATOM 1397 O O . ARG A 1 178 ? -9.169 -11.338 12.903 1.00 97.56 178 ARG A O 1
ATOM 1404 N N . ALA A 1 179 ? -6.974 -11.745 12.713 1.00 97.50 179 ALA A N 1
ATOM 1405 C CA . ALA A 1 179 ? -6.570 -10.526 13.406 1.00 97.50 179 ALA A CA 1
ATOM 1406 C C . ALA A 1 179 ? -6.940 -9.280 12.584 1.00 97.50 179 ALA A C 1
ATOM 1408 O O . ALA A 1 179 ? -7.578 -8.374 13.126 1.00 97.50 179 ALA A O 1
ATOM 1409 N N . LEU A 1 180 ? -6.638 -9.286 11.280 1.00 97.56 180 LEU A N 1
ATOM 1410 C CA . LEU A 1 180 ? -6.970 -8.212 10.343 1.00 97.56 180 LEU A CA 1
ATOM 1411 C C . LEU A 1 180 ? -8.483 -7.971 10.247 1.00 97.56 180 LEU A C 1
ATOM 1413 O O . LEU A 1 180 ? -8.934 -6.830 10.292 1.00 97.56 180 LEU A O 1
ATOM 1417 N N . GLU A 1 181 ? -9.281 -9.039 10.180 1.00 96.75 181 GLU A N 1
ATOM 1418 C CA . GLU A 1 181 ? -10.748 -8.983 10.163 1.00 96.75 181 GLU A CA 1
ATOM 1419 C C . GLU A 1 181 ? -11.336 -8.318 11.408 1.00 96.75 181 GLU A C 1
ATOM 1421 O O . GLU A 1 181 ? -12.422 -7.741 11.333 1.00 96.75 181 GLU A O 1
ATOM 1426 N N . SER A 1 182 ? -10.622 -8.363 12.536 1.00 95.69 182 SER A N 1
ATOM 1427 C CA . SER A 1 182 ? -11.051 -7.732 13.783 1.00 95.69 182 SER A CA 1
ATOM 1428 C C . SER A 1 182 ? -10.721 -6.237 13.872 1.00 95.69 182 SER A C 1
ATOM 1430 O O . SER A 1 182 ? -11.199 -5.565 14.789 1.00 95.69 182 SER A O 1
ATOM 1432 N N . CYS A 1 183 ? -9.921 -5.705 12.945 1.00 96.75 183 CYS A N 1
ATOM 1433 C CA . CYS A 1 183 ? -9.579 -4.288 12.900 1.00 96.75 183 CYS A CA 1
ATOM 1434 C C . CYS A 1 183 ? -10.755 -3.447 12.382 1.00 96.75 183 CYS A C 1
ATOM 1436 O O . CYS A 1 183 ? -11.443 -3.825 11.426 1.00 96.75 183 CYS A O 1
ATOM 1438 N N . GLN A 1 184 ? -10.963 -2.269 12.984 1.00 96.38 184 GLN A N 1
ATOM 1439 C CA . GLN A 1 184 ? -11.983 -1.314 12.523 1.00 96.38 184 GLN A CA 1
ATOM 1440 C C . GLN A 1 184 ? -11.397 -0.130 11.749 1.00 96.38 184 GLN A C 1
ATOM 1442 O O . GLN A 1 184 ? -12.154 0.613 11.119 1.00 96.38 184 GLN A O 1
ATOM 1447 N N . GLY A 1 185 ? -10.074 0.045 11.779 1.00 96.88 185 GLY A N 1
ATOM 1448 C CA . GLY A 1 185 ? -9.385 1.124 11.084 1.00 96.88 185 GLY A CA 1
ATOM 1449 C C . GLY A 1 185 ? -7.903 0.844 10.857 1.00 96.88 185 GLY A C 1
ATOM 1450 O O . GLY A 1 185 ? -7.283 0.060 11.575 1.00 96.88 185 GLY A O 1
ATOM 1451 N N . PHE A 1 186 ? -7.343 1.527 9.866 1.00 98.19 186 PHE A N 1
ATOM 1452 C CA . PHE A 1 186 ? -5.948 1.424 9.456 1.00 98.19 186 PHE A CA 1
ATOM 1453 C C . PHE A 1 186 ? -5.324 2.807 9.363 1.00 98.19 186 PHE A C 1
ATOM 1455 O O . PHE A 1 186 ? -5.961 3.750 8.886 1.00 98.19 186 PHE A O 1
ATOM 1462 N N . THR A 1 187 ? -4.074 2.932 9.792 1.00 97.31 187 THR A N 1
ATOM 1463 C CA . THR A 1 187 ? -3.328 4.194 9.733 1.00 97.31 187 THR A CA 1
ATOM 1464 C C . THR A 1 187 ? -1.964 4.006 9.091 1.00 97.31 187 THR A C 1
ATOM 1466 O O . THR A 1 187 ? -1.390 2.919 9.105 1.00 97.31 187 THR A O 1
ATOM 1469 N N . GLU A 1 188 ? -1.467 5.087 8.503 1.00 95.06 188 GLU A N 1
ATOM 1470 C CA . GLU A 1 188 ? -0.109 5.211 7.987 1.00 95.06 188 GLU A CA 1
ATOM 1471 C C . GLU A 1 188 ? 0.396 6.591 8.413 1.00 95.06 188 GLU A C 1
ATOM 1473 O O . GLU A 1 188 ? 0.142 7.602 7.753 1.00 95.06 188 GLU A O 1
ATOM 1478 N N . ILE A 1 189 ? 1.051 6.665 9.571 1.00 91.88 189 ILE A N 1
ATOM 1479 C CA . ILE A 1 189 ? 1.346 7.953 10.217 1.00 91.88 189 ILE A CA 1
ATOM 1480 C C . ILE A 1 189 ? 2.302 8.829 9.398 1.00 91.88 189 ILE A C 1
ATOM 1482 O O . ILE A 1 189 ? 2.280 10.061 9.493 1.00 91.88 189 ILE A O 1
ATOM 1486 N N . THR A 1 190 ? 3.150 8.181 8.595 1.00 85.69 190 THR A N 1
ATOM 1487 C CA . THR A 1 190 ? 4.168 8.812 7.753 1.00 85.69 190 THR A CA 1
ATOM 1488 C C . THR A 1 190 ? 3.624 9.318 6.425 1.00 85.69 190 THR A C 1
ATOM 1490 O O . THR A 1 190 ? 4.364 9.991 5.709 1.00 85.69 190 THR A O 1
ATOM 1493 N N . LEU A 1 191 ? 2.362 9.025 6.091 1.00 84.75 191 LEU A N 1
ATOM 1494 C CA . LEU A 1 191 ? 1.755 9.529 4.870 1.00 84.75 191 LEU A CA 1
ATOM 1495 C C . LEU A 1 191 ? 1.650 11.057 4.938 1.00 84.75 191 LEU A C 1
ATOM 1497 O O . LEU A 1 191 ? 1.042 11.619 5.853 1.00 84.75 191 LEU A O 1
ATOM 1501 N N . ALA A 1 192 ? 2.221 11.714 3.933 1.00 75.94 192 ALA A N 1
ATOM 1502 C CA . ALA A 1 192 ? 1.973 13.111 3.614 1.00 75.94 192 ALA A CA 1
ATOM 1503 C C . ALA A 1 192 ? 1.000 13.148 2.419 1.00 75.94 192 ALA A C 1
ATOM 1505 O O . ALA A 1 192 ? 1.434 12.865 1.296 1.00 75.94 192 ALA A O 1
ATOM 1506 N N . PRO A 1 193 ? -0.302 13.430 2.633 1.00 68.56 193 PRO A N 1
ATOM 1507 C CA . PRO A 1 193 ? -1.324 13.360 1.583 1.00 68.56 193 PRO A CA 1
ATOM 1508 C C . PRO A 1 193 ? -1.032 14.254 0.372 1.00 68.56 193 PRO A C 1
ATOM 1510 O O . PRO A 1 193 ? -1.452 13.959 -0.741 1.00 68.56 193 PRO A O 1
ATOM 1513 N N . GLU A 1 194 ? -0.281 15.336 0.565 1.00 69.44 194 GLU A N 1
ATOM 1514 C CA . GLU A 1 194 ? 0.097 16.261 -0.502 1.00 69.44 194 GLU A CA 1
ATOM 1515 C C . GLU A 1 194 ? 1.224 15.701 -1.390 1.00 69.44 194 GLU A C 1
ATOM 1517 O O . GLU A 1 194 ? 1.389 16.124 -2.536 1.00 69.44 194 GLU A O 1
ATOM 1522 N N . ALA A 1 195 ? 2.007 14.751 -0.867 1.00 69.38 195 ALA A N 1
ATOM 1523 C CA . ALA A 1 195 ? 3.220 14.238 -1.498 1.00 69.38 195 ALA A CA 1
ATOM 1524 C C . ALA A 1 195 ? 3.049 12.852 -2.141 1.00 69.38 195 ALA A C 1
ATOM 1526 O O . ALA A 1 195 ? 3.803 12.520 -3.055 1.00 69.38 195 ALA A O 1
ATOM 1527 N N . SER A 1 196 ? 2.074 12.050 -1.699 1.00 79.44 196 SER A N 1
ATOM 1528 C CA . SER A 1 196 ? 1.857 10.686 -2.197 1.00 79.44 196 SER A CA 1
ATOM 1529 C C . SER A 1 196 ? 0.417 10.465 -2.647 1.00 79.44 196 SER A C 1
ATOM 1531 O O . SER A 1 196 ? -0.521 10.785 -1.926 1.00 79.44 196 SER A O 1
ATOM 1533 N N . LEU A 1 197 ? 0.251 9.870 -3.832 1.00 81.75 197 LEU A N 1
ATOM 1534 C CA . LEU A 1 197 ? -1.050 9.404 -4.327 1.00 81.75 197 LEU A CA 1
ATOM 1535 C C . LEU A 1 197 ? -1.442 8.031 -3.769 1.00 81.75 197 LEU A C 1
ATOM 1537 O O . LEU A 1 197 ? -2.609 7.655 -3.812 1.00 81.75 197 LEU A O 1
ATOM 1541 N N . THR A 1 198 ? -0.461 7.260 -3.305 1.00 90.06 198 THR A N 1
ATOM 1542 C CA . THR A 1 198 ? -0.636 5.884 -2.842 1.00 90.06 198 THR A CA 1
ATOM 1543 C C . THR A 1 198 ? -0.604 5.842 -1.322 1.00 90.06 198 THR A C 1
ATOM 1545 O O . THR A 1 198 ? 0.190 6.556 -0.704 1.00 90.06 198 THR A O 1
ATOM 1548 N N . CYS A 1 199 ? -1.448 5.002 -0.724 1.00 92.94 199 CYS A N 1
ATOM 1549 C CA . CYS A 1 199 ? -1.547 4.840 0.723 1.00 92.94 199 CYS A CA 1
ATOM 1550 C C . CYS A 1 199 ? -1.714 3.363 1.083 1.00 92.94 199 CYS A C 1
ATOM 1552 O O . CYS A 1 199 ? -2.708 2.729 0.710 1.00 92.94 199 CYS A O 1
ATOM 1554 N N . GLN A 1 200 ? -0.775 2.825 1.858 1.00 96.19 200 GLN A N 1
ATOM 1555 C CA . GLN A 1 200 ? -0.782 1.413 2.237 1.00 96.19 200 GLN A CA 1
ATOM 1556 C C . GLN A 1 200 ? -1.917 1.098 3.218 1.00 96.19 200 GLN A C 1
ATOM 1558 O O . GLN A 1 200 ? -2.580 0.077 3.079 1.00 96.19 200 GLN A O 1
ATOM 1563 N N . ALA A 1 201 ? -2.235 2.005 4.148 1.00 97.19 201 ALA A N 1
ATOM 1564 C CA . ALA A 1 201 ? -3.362 1.822 5.065 1.00 97.19 201 ALA A CA 1
ATOM 1565 C C . ALA A 1 201 ? -4.715 1.806 4.334 1.00 97.19 201 ALA A C 1
ATOM 1567 O O . ALA A 1 201 ? -5.568 0.966 4.622 1.00 97.19 201 ALA A O 1
ATOM 1568 N N . GLY A 1 202 ? -4.895 2.690 3.348 1.00 96.94 202 GLY A N 1
ATOM 1569 C CA . GLY A 1 202 ? -6.075 2.693 2.483 1.00 96.94 202 GLY A CA 1
ATOM 1570 C C . GLY A 1 202 ? -6.168 1.442 1.607 1.00 96.94 202 GLY A C 1
ATOM 1571 O O . GLY A 1 202 ? -7.265 0.933 1.382 1.00 96.94 202 GLY A O 1
ATOM 1572 N N . THR A 1 203 ? -5.029 0.912 1.162 1.00 98.19 203 THR A N 1
ATOM 1573 C CA . THR A 1 203 ? -4.967 -0.329 0.377 1.00 98.19 203 THR A CA 1
ATOM 1574 C C . THR A 1 203 ? -5.293 -1.557 1.229 1.00 98.19 203 THR A C 1
ATOM 1576 O O . THR A 1 203 ? -6.064 -2.411 0.807 1.00 98.19 203 THR A O 1
ATOM 1579 N N . VAL A 1 204 ? -4.790 -1.634 2.464 1.00 98.56 204 VAL A N 1
ATOM 1580 C CA . VAL A 1 204 ? -5.151 -2.706 3.408 1.00 98.56 204 VAL A CA 1
ATOM 1581 C C . VAL A 1 204 ? -6.644 -2.660 3.742 1.00 98.56 204 VAL A C 1
ATOM 1583 O O . VAL A 1 204 ? -7.296 -3.704 3.782 1.00 98.56 204 VAL A O 1
ATOM 1586 N N . ALA A 1 205 ? -7.216 -1.462 3.916 1.00 98.12 205 ALA A N 1
ATOM 1587 C CA . ALA A 1 205 ? -8.657 -1.303 4.097 1.00 98.12 205 ALA A CA 1
ATOM 1588 C C . ALA A 1 205 ? -9.450 -1.818 2.879 1.00 98.12 205 ALA A C 1
ATOM 1590 O O . ALA A 1 205 ? -10.435 -2.534 3.052 1.00 98.12 205 ALA A O 1
ATOM 1591 N N . LEU A 1 206 ? -8.999 -1.505 1.657 1.00 98.19 206 LEU A N 1
ATOM 1592 C CA . LEU A 1 206 ? -9.588 -2.024 0.418 1.00 98.19 206 LEU A CA 1
ATOM 1593 C C . LEU A 1 206 ? -9.514 -3.555 0.371 1.00 98.19 206 LEU A C 1
ATOM 1595 O O . LEU A 1 206 ? -10.528 -4.213 0.143 1.00 98.19 206 LEU A O 1
ATOM 1599 N N . MET A 1 207 ? -8.329 -4.116 0.621 1.00 98.50 207 MET A N 1
ATOM 1600 C CA . MET A 1 207 ? -8.084 -5.557 0.632 1.00 98.50 207 MET A CA 1
ATOM 1601 C C . MET A 1 207 ? -9.030 -6.267 1.603 1.00 98.50 207 MET A C 1
ATOM 1603 O O . MET A 1 207 ? -9.652 -7.264 1.241 1.00 98.50 207 MET A O 1
ATOM 1607 N N . LEU A 1 208 ? -9.195 -5.724 2.814 1.00 98.12 208 LEU A N 1
ATOM 1608 C CA . LEU A 1 208 ? -10.105 -6.280 3.807 1.00 98.12 208 LEU A CA 1
ATOM 1609 C C . LEU A 1 208 ? -11.578 -6.143 3.397 1.00 98.12 208 LEU A C 1
ATOM 1611 O O . LEU A 1 208 ? -12.351 -7.069 3.630 1.00 98.12 208 LEU A O 1
ATOM 1615 N N . ALA A 1 209 ? -11.985 -5.031 2.782 1.00 96.81 209 ALA A N 1
ATOM 1616 C CA . ALA A 1 209 ? -13.356 -4.857 2.297 1.00 96.81 209 ALA A CA 1
ATOM 1617 C C . ALA A 1 209 ? -13.698 -5.871 1.190 1.00 96.81 209 ALA A C 1
ATOM 1619 O O . ALA A 1 209 ? -14.757 -6.499 1.228 1.00 96.81 209 ALA A O 1
ATOM 1620 N N . LEU A 1 210 ? -12.779 -6.084 0.242 1.00 96.94 210 LEU A N 1
ATOM 1621 C CA . LEU A 1 210 ? -12.909 -7.108 -0.798 1.00 96.94 210 LEU A CA 1
ATOM 1622 C C . LEU A 1 210 ? -12.919 -8.521 -0.205 1.00 96.94 210 LEU A C 1
ATOM 1624 O O . LEU A 1 210 ? -13.718 -9.352 -0.633 1.00 96.94 210 LEU A O 1
ATOM 1628 N N . HIS A 1 211 ? -12.050 -8.792 0.775 1.00 96.88 211 HIS A N 1
ATOM 1629 C CA . HIS A 1 211 ? -11.975 -10.086 1.460 1.00 96.88 211 HIS A CA 1
ATOM 1630 C C . HIS A 1 211 ? -13.274 -10.400 2.183 1.00 96.88 211 HIS A C 1
ATOM 1632 O O . HIS A 1 211 ? -13.863 -11.447 1.931 1.00 96.88 211 HIS A O 1
ATOM 1638 N N . ARG A 1 212 ? -13.761 -9.455 3.003 1.00 94.06 212 ARG A N 1
ATOM 1639 C CA . ARG A 1 212 ? -15.049 -9.569 3.688 1.00 94.06 212 ARG A CA 1
ATOM 1640 C C . ARG A 1 212 ? -16.108 -9.938 2.665 1.00 94.06 212 ARG A C 1
ATOM 1642 O O . ARG A 1 212 ? -16.681 -11.002 2.800 1.00 94.06 212 ARG A O 1
ATOM 1649 N N . ARG A 1 213 ? -16.240 -9.179 1.572 1.00 93.19 213 ARG A N 1
ATOM 1650 C CA . ARG A 1 213 ? -17.239 -9.408 0.511 1.00 93.19 213 ARG A CA 1
ATOM 1651 C C . ARG A 1 213 ? -17.081 -10.701 -0.304 1.00 93.19 213 ARG A C 1
ATOM 1653 O O . ARG A 1 213 ? -17.896 -10.941 -1.188 1.00 93.19 213 ARG A O 1
ATOM 1660 N N . GLY A 1 214 ? -16.061 -11.521 -0.050 1.00 95.38 214 GLY A N 1
ATOM 1661 C CA . GLY A 1 214 ? -15.767 -12.711 -0.854 1.00 95.38 214 GLY A CA 1
ATOM 1662 C C . GLY A 1 214 ? -15.294 -12.384 -2.277 1.00 95.38 214 GLY A C 1
ATOM 1663 O O . GLY A 1 214 ? -15.292 -13.251 -3.145 1.00 95.38 214 GLY A O 1
ATOM 1664 N N . LEU A 1 215 ? -14.893 -11.135 -2.527 1.00 96.44 215 LEU A N 1
ATOM 1665 C CA . LEU A 1 215 ? -14.526 -10.620 -3.847 1.00 96.44 215 LEU A CA 1
ATOM 1666 C C . LEU A 1 215 ? -13.015 -10.622 -4.088 1.00 96.44 215 LEU A C 1
ATOM 1668 O O . LEU A 1 215 ? -12.591 -10.552 -5.238 1.00 96.44 215 LEU A O 1
ATOM 1672 N N . LEU A 1 216 ? -12.192 -10.705 -3.035 1.00 97.75 216 LEU A N 1
ATOM 1673 C CA . LEU A 1 216 ? -10.737 -10.544 -3.145 1.00 97.75 216 LEU A CA 1
ATOM 1674 C C . LEU A 1 216 ? -10.104 -11.540 -4.124 1.00 97.75 216 LEU A C 1
ATOM 1676 O O . LEU A 1 216 ? -9.363 -11.128 -5.010 1.00 97.75 216 LEU A O 1
ATOM 1680 N N . SER A 1 217 ? -10.444 -12.829 -4.018 1.00 97.81 217 SER A N 1
ATOM 1681 C CA . SER A 1 217 ? -9.915 -13.854 -4.931 1.00 97.81 217 SER A CA 1
ATOM 1682 C C . SER A 1 217 ? -10.275 -13.561 -6.387 1.00 97.81 217 SER A C 1
ATOM 1684 O O . SER A 1 217 ? -9.433 -13.705 -7.259 1.00 97.81 217 SER A O 1
ATOM 1686 N N . THR A 1 218 ? -11.514 -13.127 -6.635 1.00 97.62 218 THR A N 1
ATOM 1687 C CA . THR A 1 218 ? -12.030 -12.794 -7.973 1.00 97.62 218 THR A CA 1
ATOM 1688 C C . THR A 1 218 ? -11.354 -11.543 -8.539 1.00 97.62 218 THR A C 1
ATOM 1690 O O . THR A 1 218 ? -11.092 -11.452 -9.738 1.00 97.62 218 THR A O 1
ATOM 1693 N N . ALA A 1 219 ? -11.090 -10.560 -7.675 1.00 98.12 219 ALA A N 1
ATOM 1694 C CA . ALA A 1 219 ? -10.429 -9.316 -8.038 1.00 98.12 219 ALA A CA 1
ATOM 1695 C C . ALA A 1 219 ? -8.956 -9.550 -8.406 1.00 98.12 219 ALA A C 1
ATOM 1697 O O . ALA A 1 219 ? -8.472 -8.944 -9.351 1.00 98.12 219 ALA A O 1
ATOM 1698 N N . LEU A 1 220 ? -8.251 -10.438 -7.698 1.00 98.44 220 LEU A N 1
ATOM 1699 C CA . LEU A 1 220 ? -6.817 -10.683 -7.899 1.00 98.44 220 LEU A CA 1
ATOM 1700 C C . LEU A 1 220 ? -6.474 -11.613 -9.074 1.00 98.44 220 LEU A C 1
ATOM 1702 O O . LEU A 1 220 ? -5.298 -11.838 -9.337 1.00 98.44 220 LEU A O 1
ATOM 1706 N N . GLU A 1 221 ? -7.463 -12.126 -9.806 1.00 98.38 221 GLU A N 1
ATOM 1707 C CA . GLU A 1 221 ? -7.224 -12.953 -10.997 1.00 98.38 221 GLU A CA 1
ATOM 1708 C C . GLU A 1 221 ? -6.516 -12.194 -12.134 1.00 98.38 221 GLU A C 1
ATOM 1710 O O . GLU A 1 221 ? -5.751 -12.783 -12.897 1.00 98.38 221 GLU A O 1
ATOM 1715 N N . SER A 1 222 ? -6.782 -10.893 -12.277 1.00 98.38 222 SER A N 1
ATOM 1716 C CA . SER A 1 222 ? -6.073 -10.013 -13.209 1.00 98.38 222 SER A CA 1
ATOM 1717 C C . SER A 1 222 ? -6.253 -8.550 -12.809 1.00 98.38 222 SER A C 1
ATOM 1719 O O . SER A 1 222 ? -7.192 -8.204 -12.094 1.00 98.38 222 SER A O 1
ATOM 1721 N N . PHE A 1 223 ? -5.403 -7.662 -13.324 1.00 98.44 223 PHE A N 1
ATOM 1722 C CA . PHE A 1 223 ? -5.550 -6.222 -13.101 1.00 98.44 223 PHE A CA 1
ATOM 1723 C C . PHE A 1 223 ? -6.893 -5.678 -13.615 1.00 98.44 223 PHE A C 1
ATOM 1725 O O . PHE A 1 223 ? -7.546 -4.870 -12.959 1.00 98.44 223 PHE A O 1
ATOM 1732 N N . GLU A 1 224 ? -7.343 -6.151 -14.775 1.00 98.38 224 GLU A N 1
ATOM 1733 C CA . GLU A 1 224 ? -8.604 -5.740 -15.389 1.00 98.38 224 GLU A CA 1
ATOM 1734 C C . GLU A 1 224 ? -9.803 -6.180 -14.536 1.00 98.38 224 GLU A C 1
ATOM 1736 O O . GLU A 1 224 ? -10.735 -5.398 -14.318 1.00 98.38 224 GLU A O 1
ATOM 1741 N N . ARG A 1 225 ? -9.761 -7.406 -13.990 1.00 98.25 225 ARG A N 1
ATOM 1742 C CA . ARG A 1 225 ? -10.768 -7.887 -13.033 1.00 98.25 225 ARG A CA 1
ATOM 1743 C C . ARG A 1 225 ? -10.721 -7.093 -11.736 1.00 98.25 225 ARG A C 1
ATOM 1745 O O . ARG A 1 225 ? -11.781 -6.724 -11.236 1.00 98.25 225 ARG A O 1
ATOM 1752 N N . PHE A 1 226 ? -9.532 -6.765 -11.240 1.00 98.50 226 PHE A N 1
ATOM 1753 C CA . PHE A 1 226 ? -9.365 -5.947 -10.045 1.00 98.50 226 PHE A CA 1
ATOM 1754 C C . PHE A 1 226 ? -10.053 -4.590 -10.199 1.00 98.50 226 PHE A C 1
ATOM 1756 O O . PHE A 1 226 ? -10.925 -4.246 -9.404 1.00 98.50 226 PHE A O 1
ATOM 1763 N N . VAL A 1 227 ? -9.732 -3.854 -11.267 1.00 98.06 227 VAL A N 1
ATOM 1764 C CA . VAL A 1 227 ? -10.338 -2.546 -11.550 1.00 98.06 227 VAL A CA 1
ATOM 1765 C C . VAL A 1 227 ? -11.849 -2.667 -11.717 1.00 98.06 227 VAL A C 1
ATOM 1767 O O . VAL A 1 227 ? -12.582 -1.867 -11.139 1.00 98.06 227 VAL A O 1
ATOM 1770 N N . THR A 1 228 ? -12.329 -3.673 -12.453 1.00 97.50 228 THR A N 1
ATOM 1771 C CA . THR A 1 228 ? -13.768 -3.901 -12.665 1.00 97.50 228 THR A CA 1
ATOM 1772 C C . THR A 1 228 ? -14.500 -4.142 -11.346 1.00 97.50 228 THR A C 1
ATOM 1774 O O . THR A 1 228 ? -15.498 -3.483 -11.068 1.00 97.50 228 THR A O 1
ATOM 1777 N N . VAL A 1 229 ? -13.992 -5.047 -10.503 1.00 96.50 229 VAL A N 1
ATOM 1778 C CA . VAL A 1 229 ? -14.604 -5.362 -9.204 1.00 96.50 229 VAL A CA 1
ATOM 1779 C C . VAL A 1 229 ? -14.586 -4.137 -8.297 1.00 96.50 229 VAL A C 1
ATOM 1781 O O . VAL A 1 229 ? -15.609 -3.785 -7.716 1.00 96.50 229 VAL A O 1
ATOM 1784 N N . VAL A 1 230 ? -13.444 -3.459 -8.190 1.00 96.31 230 VAL A N 1
ATOM 1785 C CA . VAL A 1 230 ? -13.315 -2.293 -7.315 1.00 96.31 230 VAL A CA 1
ATOM 1786 C C . VAL A 1 230 ? -14.232 -1.161 -7.768 1.00 96.31 230 VAL A C 1
ATOM 1788 O O . VAL A 1 230 ? -14.972 -0.628 -6.952 1.00 96.31 230 VAL A O 1
ATOM 1791 N N . THR A 1 231 ? -14.262 -0.824 -9.057 1.00 95.12 231 THR A N 1
ATOM 1792 C CA . THR A 1 231 ? -15.089 0.286 -9.561 1.00 95.12 231 THR A CA 1
ATOM 1793 C C . THR A 1 231 ? -16.583 -0.039 -9.602 1.00 95.12 231 THR A C 1
ATOM 1795 O O . THR A 1 231 ? -17.390 0.875 -9.466 1.00 95.12 231 THR A O 1
ATOM 1798 N N . ALA A 1 232 ? -16.983 -1.314 -9.676 1.00 92.81 232 ALA A N 1
ATOM 1799 C CA . ALA A 1 232 ? -18.381 -1.715 -9.480 1.00 92.81 232 ALA A CA 1
ATOM 1800 C C . ALA A 1 232 ? -18.889 -1.418 -8.053 1.00 92.81 232 ALA A C 1
ATOM 1802 O O . ALA A 1 232 ? -20.089 -1.245 -7.841 1.00 92.81 232 ALA A O 1
ATOM 1803 N N . HIS A 1 233 ? -17.974 -1.337 -7.082 1.00 91.31 233 HIS A N 1
ATOM 1804 C CA . HIS A 1 233 ? -18.257 -1.136 -5.660 1.00 91.31 233 HIS A CA 1
ATOM 1805 C C . HIS A 1 233 ? -17.632 0.134 -5.062 1.00 91.31 233 HIS A C 1
ATOM 1807 O O . HIS A 1 233 ? -17.698 0.306 -3.856 1.00 91.31 233 HIS A O 1
ATOM 1813 N N . GLU A 1 234 ? -16.961 0.972 -5.849 1.00 91.50 234 GLU A N 1
ATOM 1814 C CA . GLU A 1 234 ? -16.454 2.301 -5.479 1.00 91.50 234 GLU A CA 1
ATOM 1815 C C . GLU A 1 234 ? -16.093 3.049 -6.782 1.00 91.50 234 GLU A C 1
ATOM 1817 O O . GLU A 1 234 ? -14.911 3.203 -7.109 1.00 91.50 234 GLU A O 1
ATOM 1822 N N . PRO A 1 235 ? -17.090 3.491 -7.582 1.00 90.06 235 PRO A N 1
ATOM 1823 C CA . PRO A 1 235 ? -16.863 3.993 -8.946 1.00 90.06 235 PRO A CA 1
ATOM 1824 C C . PRO A 1 235 ? -15.889 5.171 -9.040 1.00 90.06 235 PRO A C 1
ATOM 1826 O O . PRO A 1 235 ? -15.270 5.399 -10.077 1.00 90.06 235 PRO A O 1
ATOM 1829 N N . THR A 1 236 ? -15.748 5.930 -7.954 1.00 90.12 236 THR A N 1
ATOM 1830 C CA . THR A 1 236 ? -14.917 7.132 -7.891 1.00 90.12 236 THR A CA 1
ATOM 1831 C C . THR A 1 236 ? -13.469 6.868 -7.484 1.00 90.12 236 THR A C 1
ATOM 1833 O O . THR A 1 236 ? -12.648 7.773 -7.620 1.00 90.12 236 THR A O 1
ATOM 1836 N N . ARG A 1 237 ? -13.118 5.654 -7.030 1.00 90.75 237 ARG A N 1
ATOM 1837 C CA . ARG A 1 237 ? -11.806 5.365 -6.421 1.00 90.75 237 ARG A CA 1
ATOM 1838 C C . ARG A 1 237 ? -10.619 5.711 -7.319 1.00 90.75 237 ARG A C 1
ATOM 1840 O O . ARG A 1 237 ? -9.618 6.248 -6.848 1.00 90.75 237 ARG A O 1
ATOM 1847 N N . TYR A 1 238 ? -10.736 5.387 -8.605 1.00 92.62 238 TYR A N 1
ATOM 1848 C CA . TYR A 1 238 ? -9.672 5.564 -9.599 1.00 92.62 238 TYR A CA 1
ATOM 1849 C C . TYR A 1 238 ? -9.932 6.708 -10.574 1.00 92.62 238 TYR A C 1
ATOM 1851 O O . TYR A 1 238 ? -9.207 6.844 -11.561 1.00 92.62 238 TYR A O 1
ATOM 1859 N N . LEU A 1 239 ? -10.944 7.541 -10.313 1.00 86.25 239 LEU A N 1
ATOM 1860 C CA . LEU A 1 239 ? -11.115 8.761 -11.089 1.00 86.25 239 LEU A CA 1
ATOM 1861 C C . LEU A 1 239 ? -9.914 9.691 -10.858 1.00 86.25 239 LEU A C 1
ATOM 1863 O O . LEU A 1 239 ? -9.373 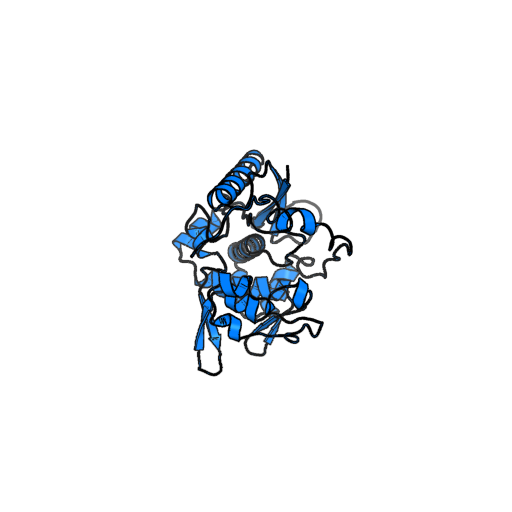9.731 -9.747 1.00 86.25 239 LEU A O 1
ATOM 1867 N N . PRO A 1 240 ? -9.485 10.451 -11.882 1.00 74.56 240 PRO A N 1
ATOM 1868 C CA . PRO A 1 240 ? -8.413 11.421 -11.725 1.00 74.56 240 PRO A CA 1
ATOM 1869 C C . PRO A 1 240 ? -8.733 12.390 -10.585 1.00 74.56 240 PRO A C 1
ATOM 1871 O O . PRO A 1 240 ? -9.713 13.131 -10.637 1.00 74.56 240 PRO A O 1
ATOM 1874 N N . GLN A 1 241 ? -7.900 12.395 -9.547 1.00 60.84 241 GLN A N 1
ATOM 1875 C CA . GLN A 1 241 ? -8.014 13.388 -8.489 1.00 60.84 241 GLN A CA 1
ATOM 1876 C C . GLN A 1 241 ? -7.449 14.708 -9.018 1.00 60.84 241 GLN A C 1
ATOM 1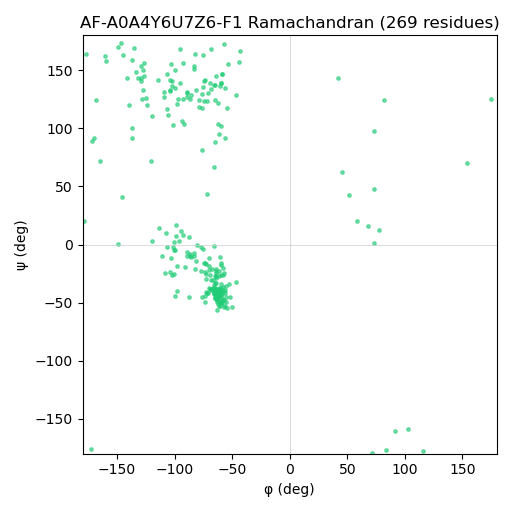878 O O . GLN A 1 241 ? -6.262 14.799 -9.341 1.00 60.84 241 GLN A O 1
ATOM 1883 N N . TH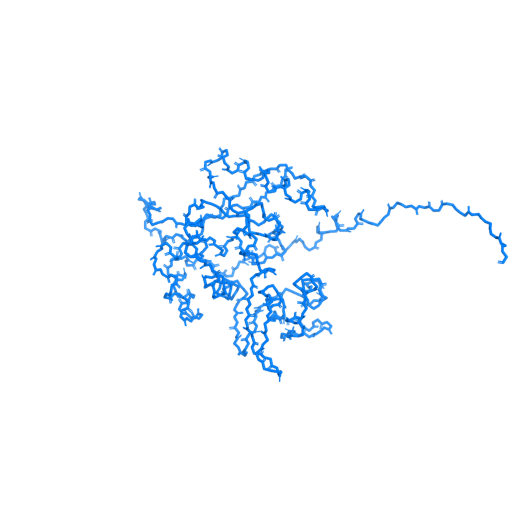R A 1 242 ? -8.279 15.749 -9.109 1.00 46.62 242 THR A N 1
ATOM 1884 C CA . THR A 1 242 ? -7.795 17.116 -9.330 1.00 46.62 242 THR A CA 1
ATOM 1885 C C . THR A 1 242 ? -6.917 17.508 -8.149 1.00 46.62 242 THR A C 1
ATOM 1887 O O . THR A 1 242 ? -7.422 17.813 -7.069 1.00 46.62 242 THR A O 1
ATOM 1890 N N . ARG A 1 243 ? -5.593 17.502 -8.329 1.00 49.56 243 ARG A N 1
ATOM 1891 C CA . ARG A 1 243 ? -4.705 18.132 -7.350 1.00 49.56 243 ARG A CA 1
ATOM 1892 C C . ARG A 1 243 ? -4.885 19.641 -7.466 1.00 49.56 243 ARG A C 1
ATOM 1894 O O . ARG A 1 243 ? -4.797 20.183 -8.565 1.00 49.56 243 ARG A O 1
ATOM 1901 N N . LEU A 1 244 ? -5.099 20.319 -6.339 1.00 33.28 244 LEU A N 1
ATOM 1902 C CA . LEU A 1 244 ? -4.934 21.768 -6.266 1.00 33.28 244 LEU A CA 1
ATOM 1903 C C . LEU A 1 244 ? -3.475 22.078 -6.623 1.00 33.28 244 LEU A C 1
ATOM 1905 O O . LEU A 1 244 ? -2.555 21.860 -5.834 1.00 33.28 244 LEU A O 1
ATOM 1909 N N . SER A 1 245 ? -3.257 22.532 -7.852 1.00 30.95 245 SER A N 1
ATOM 1910 C CA . SER A 1 245 ? -1.981 23.033 -8.342 1.00 30.95 245 SER A CA 1
ATOM 1911 C C . SER A 1 245 ? -1.627 24.303 -7.566 1.00 30.95 245 SER A C 1
ATOM 1913 O O . SER A 1 245 ? -2.024 25.398 -7.959 1.00 30.95 245 SER A O 1
ATOM 1915 N N . GLY A 1 246 ? -0.949 24.180 -6.424 1.00 35.12 246 GLY A N 1
ATOM 1916 C CA . GLY A 1 246 ? -0.667 25.378 -5.632 1.00 35.12 246 GLY A CA 1
ATOM 1917 C C . GLY A 1 246 ? 0.134 25.236 -4.346 1.00 35.12 246 GLY A C 1
ATOM 1918 O O . GLY A 1 246 ? 0.026 26.129 -3.521 1.00 35.12 246 GLY A O 1
ATOM 1919 N N . VAL A 1 247 ? 0.913 24.171 -4.107 1.00 36.38 247 VAL A N 1
ATOM 1920 C CA . VAL A 1 247 ? 1.718 24.086 -2.862 1.00 36.38 247 VAL A CA 1
ATOM 1921 C C . VAL A 1 247 ? 3.065 23.372 -3.055 1.00 36.38 247 VAL A C 1
ATOM 1923 O O . VAL A 1 247 ? 3.520 22.620 -2.200 1.00 36.38 247 VAL A O 1
ATOM 1926 N N . ALA A 1 248 ? 3.766 23.618 -4.165 1.00 32.12 248 ALA A N 1
ATOM 1927 C CA . ALA A 1 248 ? 5.165 23.180 -4.283 1.00 32.12 248 ALA A CA 1
ATOM 1928 C C . ALA A 1 248 ? 6.126 23.973 -3.360 1.00 32.12 248 ALA A C 1
ATOM 1930 O O . ALA A 1 248 ? 7.257 23.547 -3.155 1.00 32.12 248 ALA A O 1
ATOM 1931 N N . HIS A 1 249 ? 5.673 25.082 -2.757 1.00 30.98 249 HIS A N 1
ATOM 1932 C CA . HIS A 1 249 ? 6.519 26.009 -1.989 1.00 30.98 249 HIS A CA 1
ATOM 1933 C C . HIS A 1 249 ? 6.485 25.853 -0.458 1.00 30.98 249 HIS A C 1
ATOM 1935 O O . HIS A 1 249 ? 7.241 26.533 0.226 1.00 30.98 249 HIS A O 1
ATOM 1941 N N . HIS A 1 250 ? 5.650 24.979 0.125 1.00 29.45 250 HIS A N 1
ATOM 1942 C CA . HIS A 1 250 ? 5.502 24.940 1.594 1.00 29.45 250 HIS A CA 1
ATOM 1943 C C . HIS A 1 250 ? 6.280 23.817 2.308 1.00 29.45 250 HIS A C 1
ATOM 1945 O O . HIS A 1 250 ? 6.352 23.805 3.538 1.00 29.45 250 HIS A O 1
ATOM 1951 N N . LEU A 1 251 ? 6.942 22.920 1.565 1.00 31.81 251 LEU A N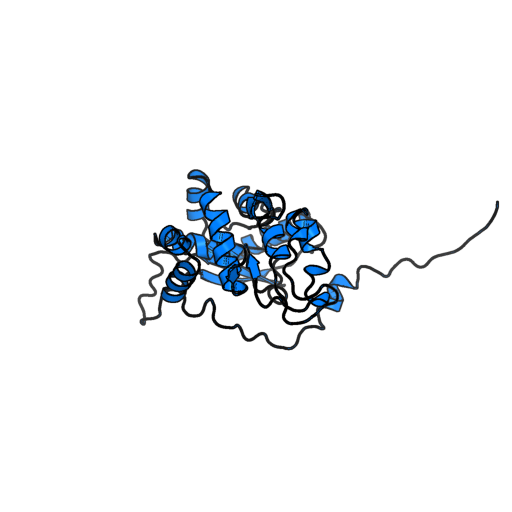 1
ATOM 1952 C CA . LEU A 1 251 ? 7.868 21.924 2.135 1.00 31.81 251 LEU A CA 1
ATOM 1953 C C . LEU A 1 251 ? 9.227 22.525 2.554 1.00 31.81 251 LEU A C 1
ATOM 1955 O O . LEU A 1 251 ? 10.053 21.824 3.145 1.00 31.81 251 LEU A O 1
ATOM 1959 N N . ASP A 1 252 ? 9.448 23.815 2.293 1.00 39.28 252 ASP A N 1
ATOM 1960 C CA . ASP A 1 252 ? 10.703 24.519 2.573 1.00 39.28 252 ASP A CA 1
ATOM 1961 C C . ASP A 1 252 ? 10.942 24.814 4.066 1.00 39.28 252 ASP A C 1
ATOM 1963 O O . ASP A 1 252 ? 12.081 25.032 4.474 1.00 39.28 252 ASP A O 1
ATOM 1967 N N . SER A 1 253 ? 9.929 24.739 4.937 1.00 30.50 253 SER A N 1
ATOM 1968 C CA . SER A 1 253 ? 10.113 25.059 6.365 1.00 30.50 253 SER A CA 1
ATOM 1969 C C . SER A 1 253 ? 10.490 23.866 7.254 1.00 30.50 253 SER A C 1
ATOM 1971 O O . SER A 1 253 ? 11.027 24.077 8.343 1.00 30.50 253 SER A O 1
ATOM 1973 N N . VAL A 1 254 ? 10.245 22.626 6.811 1.00 32.62 254 VAL A N 1
ATOM 1974 C CA . VAL A 1 254 ? 10.422 21.422 7.653 1.00 32.62 254 VAL A CA 1
ATOM 1975 C C . VAL A 1 254 ? 11.717 20.665 7.339 1.00 32.62 254 VAL A C 1
ATOM 1977 O O . VAL A 1 254 ? 12.281 20.034 8.228 1.00 32.62 254 VAL A O 1
ATOM 1980 N N . VAL A 1 255 ? 12.243 20.775 6.115 1.00 34.22 255 VAL A N 1
ATOM 1981 C CA . VAL A 1 255 ? 13.522 20.142 5.728 1.00 34.22 255 VAL A CA 1
ATOM 1982 C C . VAL A 1 255 ? 14.688 21.146 5.745 1.00 34.22 255 VAL A C 1
ATOM 1984 O O . VAL A 1 255 ? 15.829 20.761 5.988 1.00 34.22 255 VAL A O 1
ATOM 1987 N N . GLY A 1 256 ? 14.416 22.447 5.577 1.00 30.30 256 GLY A N 1
ATOM 1988 C CA . GLY A 1 256 ? 15.432 23.509 5.542 1.00 30.30 256 GLY A CA 1
ATOM 1989 C C . GLY A 1 256 ? 15.943 24.004 6.903 1.00 30.30 256 GLY A C 1
ATOM 1990 O O . GLY A 1 256 ? 16.984 24.649 6.955 1.00 30.30 256 GLY A O 1
ATOM 1991 N N . LYS A 1 257 ? 15.275 23.685 8.022 1.00 30.95 257 LYS A N 1
ATOM 1992 C CA . LYS A 1 257 ? 15.704 24.113 9.374 1.00 30.95 257 LYS A CA 1
ATOM 1993 C C . LYS A 1 257 ? 16.707 23.173 10.064 1.00 30.95 257 LYS A C 1
ATOM 1995 O O . LYS A 1 257 ? 17.062 23.412 11.211 1.00 30.95 257 LYS A O 1
ATOM 2000 N N . ALA A 1 258 ? 17.199 22.144 9.372 1.00 36.09 258 ALA A N 1
ATOM 2001 C CA . ALA A 1 258 ? 18.232 21.233 9.883 1.00 36.09 258 ALA A CA 1
ATOM 2002 C C . ALA A 1 258 ? 19.676 21.650 9.520 1.00 36.09 258 ALA A C 1
ATOM 2004 O O . ALA A 1 258 ? 20.614 20.892 9.751 1.00 36.09 258 ALA A O 1
ATOM 2005 N N . LYS A 1 259 ? 19.884 22.844 8.951 1.00 36.75 259 LYS A N 1
ATOM 2006 C CA . LYS A 1 259 ? 21.219 23.413 8.716 1.00 36.75 259 LYS A CA 1
ATOM 2007 C C . LYS A 1 259 ? 21.228 24.891 9.086 1.00 36.75 259 LYS A C 1
ATOM 2009 O O . LYS A 1 259 ? 20.779 25.719 8.302 1.00 36.75 259 LYS A O 1
ATOM 2014 N N . GLY A 1 260 ? 21.749 25.219 10.264 1.00 30.06 260 GLY A N 1
ATOM 2015 C CA . GLY A 1 260 ? 22.026 26.609 10.619 1.00 30.06 260 GLY A CA 1
ATOM 2016 C C . GLY A 1 260 ? 22.006 26.885 12.113 1.00 30.06 260 GLY A C 1
ATOM 2017 O O . GLY A 1 260 ? 21.100 27.563 12.576 1.00 30.06 260 GLY A O 1
ATOM 2018 N N . ALA A 1 261 ? 22.995 26.376 12.844 1.00 30.83 261 ALA A N 1
ATOM 2019 C CA . ALA A 1 261 ? 23.502 26.990 14.070 1.00 30.83 261 ALA A CA 1
ATOM 2020 C C . ALA A 1 261 ? 24.762 26.233 14.504 1.00 30.83 261 ALA A C 1
ATOM 2022 O O . ALA A 1 261 ? 24.660 25.243 15.210 1.00 30.83 261 ALA A O 1
ATOM 2023 N N . GLU A 1 262 ? 25.922 26.667 14.016 1.00 28.19 262 GLU A N 1
ATOM 2024 C CA . GLU A 1 262 ? 27.169 26.704 14.790 1.00 28.19 262 GLU A CA 1
ATOM 2025 C C . GLU A 1 262 ? 28.197 27.491 13.971 1.00 28.19 262 GLU A C 1
ATOM 2027 O O . GLU A 1 262 ? 28.861 26.999 13.061 1.00 28.19 262 GLU A O 1
ATOM 2032 N N . SER A 1 263 ? 28.218 28.794 14.242 1.00 28.70 263 SER A N 1
ATOM 2033 C CA . SER A 1 263 ? 29.329 29.681 13.934 1.00 28.70 263 SER A CA 1
ATOM 2034 C C . SER A 1 263 ? 30.515 29.331 14.833 1.00 28.70 263 SER A C 1
ATOM 2036 O O . SER A 1 263 ? 30.330 29.092 16.026 1.00 28.70 263 SER A O 1
ATOM 2038 N N . GLN A 1 264 ? 31.704 29.345 14.232 1.00 28.47 264 GLN A N 1
ATOM 2039 C CA . GLN A 1 264 ? 33.033 29.200 14.835 1.00 28.47 264 GLN A CA 1
ATOM 2040 C C . GLN A 1 264 ? 33.230 30.003 16.143 1.00 28.47 264 GLN A C 1
ATOM 2042 O O . GLN A 1 264 ? 32.510 30.966 16.418 1.00 28.47 264 GLN A O 1
ATOM 2047 N N . PRO A 1 265 ? 34.312 29.700 16.876 1.00 28.86 265 PRO A N 1
ATOM 2048 C CA . PRO A 1 265 ? 35.485 30.542 16.653 1.00 28.86 265 PRO A CA 1
ATOM 2049 C C . PRO A 1 265 ? 36.762 29.756 16.338 1.00 28.86 265 PRO A C 1
ATOM 2051 O O . PRO A 1 265 ? 36.963 28.626 16.780 1.00 28.86 265 PRO A O 1
ATOM 2054 N N . ASP A 1 266 ? 37.606 30.422 15.549 1.00 29.02 266 ASP A N 1
ATOM 2055 C CA . ASP A 1 266 ? 39.036 30.177 15.380 1.00 29.02 266 ASP A CA 1
ATOM 2056 C C . ASP A 1 266 ? 39.750 29.927 16.718 1.00 29.02 266 ASP A C 1
ATOM 2058 O O . ASP A 1 266 ? 39.308 30.421 17.756 1.00 29.02 266 ASP A O 1
ATOM 2062 N N . LEU A 1 267 ? 40.901 29.241 16.672 1.00 25.80 267 LEU A N 1
ATOM 2063 C CA . LEU A 1 267 ? 42.203 29.778 17.110 1.00 25.80 267 LEU A CA 1
ATOM 2064 C C . LEU A 1 267 ? 43.314 28.699 17.048 1.00 25.80 267 LEU A C 1
ATOM 2066 O O . LEU A 1 267 ? 43.237 27.658 17.690 1.00 25.80 267 LEU A O 1
ATOM 2070 N N . PHE A 1 268 ? 44.378 29.053 16.315 1.00 26.05 268 PHE A N 1
ATOM 2071 C CA . PHE A 1 268 ? 45.794 28.671 16.476 1.00 26.05 268 PHE A CA 1
ATOM 2072 C C . PHE A 1 268 ? 46.310 27.253 16.129 1.00 26.05 268 PHE A C 1
ATOM 2074 O O . PHE A 1 268 ? 46.318 26.336 16.936 1.00 26.05 268 PHE A O 1
ATOM 2081 N N . SER A 1 269 ? 46.861 27.164 14.909 1.00 25.00 269 SER A N 1
ATOM 2082 C CA . SER A 1 269 ? 48.294 26.999 14.554 1.00 25.00 269 SER A CA 1
ATOM 2083 C C . SER A 1 269 ? 49.245 26.040 15.303 1.00 25.00 269 SER A C 1
ATOM 2085 O O . SER A 1 269 ? 49.353 26.082 16.525 1.00 25.00 269 SER A O 1
ATOM 2087 N N . PHE A 1 270 ? 50.124 25.450 14.471 1.00 29.03 270 PHE A N 1
ATOM 2088 C CA . PHE A 1 270 ? 51.390 24.726 14.712 1.00 29.03 270 PHE A CA 1
ATOM 2089 C C . PHE A 1 270 ? 51.212 23.251 15.123 1.00 29.03 270 PHE A C 1
ATOM 2091 O O . PHE A 1 270 ? 50.526 22.954 16.089 1.00 29.03 270 PHE A O 1
ATOM 2098 N N . SER A 1 271 ? 51.795 22.255 14.448 1.00 36.53 271 SER A N 1
ATOM 2099 C CA . SER A 1 271 ? 52.984 22.198 13.572 1.00 36.53 271 SER A CA 1
ATOM 2100 C C . SER A 1 271 ? 52.808 21.128 12.497 1.00 36.53 271 SER A C 1
ATOM 2102 O O . SER A 1 271 ? 52.040 20.178 12.763 1.00 36.53 271 SER A O 1
#

Mean predicted aligned error: 8.69 Å

Foldseek 3Di:
DDKFWWKFADAPPPDPPDDDDQAAGIDIDIDDWDQQDDPDLVSLVVLVVGVQVRVVVVVFPQEFEQDCSTPDVLSNCLHQLNQWDWAQDPVGIDIAGNLLQLLLFFAAPDQFVPGGDNRCVSRPDRSVCSCVDLSSDCVRRNDTQWGAGPNDIGGNALCLLLVSLLRSVVSDDPVSLVSLLPGRTYGHSPDDPLRDPYDSRNSSSSSSNCVNVVNNVQLNPDSVSVCVVNCSRHVCSPPDDPDPPDPPPPVCPRVVVPDDDDDDDDDDDDD

pLDDT: mean 84.48, std 21.79, range [25.0, 98.69]

Organism: NCBI:txid2558361

InterPro domains:
  IPR053913 DarT1-associated NADAR antitoxin [PF22397] (25-234)